Protein AF-A0A968YTM7-F1 (afdb_monomer)

Nearest PDB structures (foldseek):
  2gop-assembly1_B  TM=7.273E-01  e=3.146E+00  Pyrococcus furiosus
  2gop-assembly1_A  TM=6.644E-01  e=3.338E+00  Pyrococcus furiosus
  3djw-assembly1_B  TM=3.243E-01  e=7.578E-01  Captovirus AFV1

Structure (mmCIF, N/CA/C/O backbone):
data_AF-A0A968YTM7-F1
#
_entry.id   AF-A0A968YTM7-F1
#
loop_
_atom_site.group_PDB
_atom_site.id
_atom_site.type_symbol
_atom_site.label_atom_id
_atom_site.label_alt_id
_atom_site.label_comp_id
_atom_site.label_asym_id
_atom_site.label_entity_id
_atom_site.label_seq_id
_atom_site.pdbx_PDB_ins_code
_atom_site.Cartn_x
_atom_site.Cartn_y
_atom_site.Cartn_z
_atom_site.occupancy
_atom_site.B_iso_or_equiv
_atom_site.auth_seq_id
_atom_site.auth_comp_id
_atom_site.auth_asym_id
_atom_site.auth_atom_id
_atom_site.pdbx_PDB_model_num
ATOM 1 N N . MET A 1 1 ? -36.759 30.453 60.964 1.00 38.28 1 MET A N 1
ATOM 2 C CA . MET A 1 1 ? -36.733 29.987 59.558 1.00 38.28 1 MET A CA 1
ATOM 3 C C . MET A 1 1 ? -35.296 30.021 59.064 1.00 38.28 1 MET A C 1
ATOM 5 O O . MET A 1 1 ? -34.708 31.091 59.060 1.00 38.28 1 MET A O 1
ATOM 9 N N . LYS A 1 2 ? -34.711 28.865 58.732 1.00 32.38 2 LYS A N 1
ATOM 10 C CA . LYS A 1 2 ? -33.388 28.749 58.095 1.00 32.38 2 LYS A CA 1
ATOM 11 C C . LYS A 1 2 ? -33.619 28.266 56.665 1.00 32.38 2 LYS A C 1
ATOM 13 O O . LYS A 1 2 ? -34.273 27.244 56.482 1.00 32.38 2 LYS A O 1
ATOM 18 N N . ILE A 1 3 ? -33.141 29.022 55.682 1.00 35.91 3 ILE A N 1
ATOM 19 C CA . ILE A 1 3 ? -33.224 28.667 54.262 1.00 35.91 3 ILE A CA 1
ATOM 20 C C . ILE A 1 3 ? -31.933 27.919 53.924 1.00 35.91 3 ILE A C 1
ATOM 22 O O . ILE A 1 3 ? -30.856 28.507 53.952 1.00 35.91 3 ILE A O 1
ATOM 26 N N . ASN A 1 4 ? -32.047 26.619 53.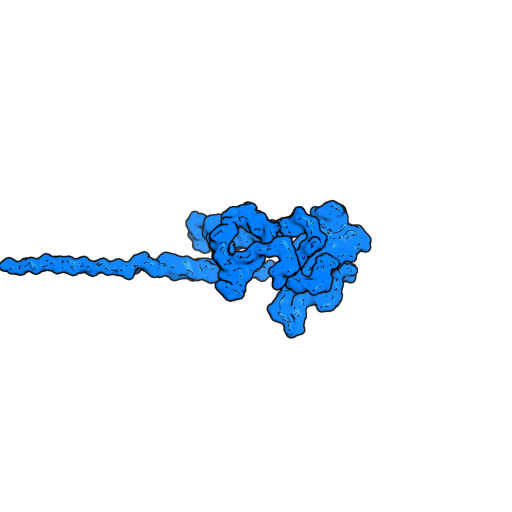656 1.00 31.28 4 ASN A N 1
ATOM 27 C CA . ASN A 1 4 ? -30.959 25.802 53.128 1.00 31.28 4 ASN A CA 1
ATOM 28 C C . ASN A 1 4 ? -31.009 25.858 51.597 1.00 31.28 4 ASN A C 1
ATOM 30 O O . ASN A 1 4 ? -31.987 25.409 51.004 1.00 31.28 4 ASN A O 1
ATOM 34 N N . TYR A 1 5 ? -29.951 26.360 50.963 1.00 34.09 5 TYR A N 1
ATOM 35 C CA . TYR A 1 5 ? -29.704 26.128 49.541 1.00 34.09 5 TYR A CA 1
ATOM 36 C C . TYR A 1 5 ? -28.868 24.851 49.397 1.00 34.09 5 TYR A C 1
ATOM 38 O O . TYR A 1 5 ? -27.805 24.768 50.018 1.00 34.09 5 TYR A O 1
ATOM 46 N N . PRO A 1 6 ? -29.283 23.855 48.598 1.00 37.66 6 PRO A N 1
ATOM 47 C CA . PRO A 1 6 ? -28.378 22.787 48.220 1.00 37.66 6 PRO A CA 1
ATOM 48 C C . PRO A 1 6 ? -27.362 23.337 47.214 1.00 37.66 6 PRO A C 1
ATOM 50 O O . PRO A 1 6 ? -27.713 23.783 46.122 1.00 37.66 6 PRO A O 1
ATOM 53 N N . ILE A 1 7 ? -26.086 23.293 47.593 1.00 40.34 7 ILE A N 1
ATOM 54 C CA . ILE A 1 7 ? -24.971 23.408 46.657 1.00 40.34 7 ILE A CA 1
ATOM 55 C C . ILE A 1 7 ? -25.041 22.168 45.766 1.00 40.34 7 ILE A C 1
ATOM 57 O O . ILE A 1 7 ? -24.749 21.055 46.205 1.00 40.34 7 ILE A O 1
ATOM 61 N N . ALA A 1 8 ? -25.466 22.352 44.518 1.00 36.62 8 ALA A N 1
ATOM 62 C CA . ALA A 1 8 ? -25.315 21.344 43.486 1.00 36.62 8 ALA A CA 1
ATOM 63 C C . ALA A 1 8 ? -23.818 21.202 43.186 1.00 36.62 8 ALA A C 1
ATOM 65 O O . ALA A 1 8 ? -23.232 21.996 42.451 1.00 36.62 8 ALA A O 1
ATOM 66 N N . ILE A 1 9 ? -23.184 20.198 43.789 1.00 39.22 9 ILE A N 1
ATOM 67 C CA . ILE A 1 9 ? -21.871 19.724 43.358 1.00 39.22 9 ILE A CA 1
ATOM 68 C C . ILE A 1 9 ? -22.104 19.036 42.012 1.00 39.22 9 ILE A C 1
ATOM 70 O O . ILE A 1 9 ? -22.501 17.875 41.950 1.00 39.22 9 ILE A O 1
ATOM 74 N N . VAL A 1 10 ? -21.908 19.781 40.925 1.00 35.12 10 VAL A N 1
ATOM 75 C CA . VAL A 1 10 ? -21.788 19.213 39.581 1.00 35.12 10 VAL A CA 1
ATOM 76 C C . VAL A 1 10 ? -20.491 18.409 39.574 1.00 35.12 10 VAL A C 1
ATOM 78 O O . VAL A 1 10 ? -19.397 18.958 39.453 1.00 35.12 10 VAL A O 1
ATOM 81 N N . THR A 1 11 ? -20.603 17.099 39.778 1.00 39.47 11 THR A N 1
ATOM 82 C CA . THR A 1 11 ? -19.498 16.153 39.641 1.00 39.47 11 THR A CA 1
ATOM 83 C C . THR A 1 11 ? -19.054 16.118 38.182 1.00 39.47 11 THR A C 1
ATOM 85 O O . THR A 1 11 ? -19.613 15.435 37.328 1.00 39.47 11 THR A O 1
ATOM 88 N N . LEU A 1 12 ? -18.008 16.891 37.903 1.00 36.44 12 LEU A N 1
ATOM 89 C CA . LEU A 1 12 ? -17.265 16.986 36.646 1.00 36.44 12 LEU A CA 1
ATOM 90 C C . LEU A 1 12 ? -16.399 15.727 36.419 1.00 36.44 12 LEU A C 1
ATOM 92 O O . LEU A 1 12 ? -15.200 15.807 36.174 1.00 36.44 12 LEU A O 1
ATOM 96 N N . SER A 1 13 ? -16.986 14.537 36.559 1.00 34.22 13 SER A N 1
ATOM 97 C CA . SER A 1 13 ? -16.244 13.265 36.601 1.00 34.22 13 SER A CA 1
ATOM 98 C C . SER A 1 13 ? -16.455 12.371 35.374 1.00 34.22 13 SER A C 1
ATOM 100 O O . SER A 1 13 ? -15.898 11.281 35.316 1.00 34.22 13 SER A O 1
ATOM 102 N N . SER A 1 14 ? -17.227 12.799 34.374 1.00 36.88 14 SER A N 1
ATOM 103 C CA . SER A 1 14 ? -17.641 11.938 33.252 1.00 36.88 14 SER A CA 1
ATOM 104 C C . SER A 1 14 ? -16.924 12.184 31.917 1.00 36.88 14 SER A C 1
ATOM 106 O O . SER A 1 14 ? -17.237 11.507 30.943 1.00 36.88 14 SER A O 1
ATOM 108 N N . ILE A 1 15 ? -15.930 13.079 31.837 1.00 39.06 15 ILE A N 1
ATOM 109 C CA . ILE A 1 15 ? -15.284 13.414 30.545 1.00 39.06 15 ILE A CA 1
ATOM 110 C C . ILE A 1 15 ? -13.996 12.604 30.272 1.00 39.06 15 ILE A C 1
ATOM 112 O O . ILE A 1 15 ? -13.600 12.456 29.120 1.00 39.06 15 ILE A O 1
ATOM 116 N N . PHE A 1 16 ? -13.371 11.978 31.276 1.00 38.56 16 PHE A N 1
ATOM 117 C CA . PHE A 1 16 ? -12.057 11.329 31.091 1.00 38.56 16 PHE A CA 1
ATOM 118 C C . PHE A 1 16 ? -12.066 9.799 30.928 1.00 38.56 16 PHE A C 1
ATOM 120 O O . PHE A 1 16 ? -11.034 9.223 30.584 1.00 38.56 16 PHE A O 1
ATOM 127 N N . ALA A 1 17 ? -13.204 9.120 31.100 1.00 35.31 17 ALA A N 1
ATOM 128 C CA . ALA A 1 17 ? -13.253 7.657 30.984 1.00 35.31 17 ALA A CA 1
ATOM 129 C C . ALA A 1 17 ? -13.157 7.153 29.527 1.00 35.31 17 ALA A C 1
ATOM 131 O O . ALA A 1 17 ? -12.573 6.102 29.271 1.00 35.31 17 ALA A O 1
ATOM 132 N N . SER A 1 18 ? -13.658 7.917 28.552 1.00 37.22 18 SER A N 1
ATOM 133 C CA . SER A 1 18 ? -13.691 7.498 27.140 1.00 37.22 18 SER A CA 1
ATOM 134 C C . SER A 1 18 ? -12.331 7.602 26.437 1.00 37.22 18 SER A C 1
ATOM 136 O O . SER A 1 18 ? -12.065 6.863 25.492 1.00 37.22 18 SER A O 1
ATOM 138 N N . GLY A 1 19 ? -11.452 8.501 26.898 1.00 34.47 19 GLY A N 1
ATOM 139 C CA . GLY A 1 19 ? -10.131 8.714 26.297 1.00 34.47 19 GLY A CA 1
ATOM 140 C C . GLY A 1 19 ? -9.127 7.618 26.655 1.00 34.47 19 GLY A C 1
ATOM 141 O O . GLY A 1 19 ? -8.421 7.112 25.787 1.00 34.47 19 GLY A O 1
ATOM 142 N N . ILE A 1 20 ? -9.095 7.196 27.921 1.00 42.16 20 ILE A N 1
ATOM 143 C CA . ILE A 1 20 ? -8.098 6.236 28.422 1.00 42.16 20 ILE A CA 1
ATOM 144 C C . ILE A 1 20 ? -8.392 4.814 27.911 1.00 42.16 20 ILE A C 1
ATOM 146 O O . ILE A 1 20 ? -7.478 4.109 27.484 1.00 42.16 20 ILE A O 1
ATOM 150 N N . LEU A 1 21 ? -9.673 4.421 27.866 1.00 40.50 21 LEU A N 1
ATOM 151 C CA . LEU A 1 21 ? -10.118 3.148 27.279 1.00 40.50 21 LEU A CA 1
ATOM 152 C C . LEU A 1 21 ? -9.846 3.074 25.772 1.00 40.50 21 LEU A C 1
ATOM 154 O O . LEU A 1 21 ? -9.434 2.026 25.276 1.00 40.50 21 LEU A O 1
ATOM 158 N N . GLY A 1 22 ? -9.999 4.199 25.065 1.00 43.94 22 GLY A N 1
ATOM 159 C CA . GLY A 1 22 ? -9.552 4.331 23.687 1.00 43.94 22 GLY A CA 1
ATOM 160 C C . GLY A 1 22 ? -8.065 4.009 23.586 1.00 43.94 22 GLY A C 1
ATOM 161 O O . GLY A 1 22 ? -7.702 3.008 22.974 1.00 43.94 22 GLY A O 1
ATOM 162 N N . TYR A 1 23 ? -7.190 4.825 24.186 1.00 49.38 23 TYR A N 1
ATOM 163 C CA . TYR A 1 23 ? -5.728 4.725 24.012 1.00 49.38 23 TYR A CA 1
ATOM 164 C C . TYR A 1 23 ? -5.140 3.346 24.354 1.00 49.38 23 TYR A C 1
ATOM 166 O O . TYR A 1 23 ? -4.245 2.885 23.647 1.00 49.38 23 TYR A O 1
ATOM 174 N N . ALA A 1 24 ? -5.659 2.662 25.378 1.00 51.06 24 ALA A N 1
ATOM 175 C CA . ALA A 1 24 ? -5.220 1.308 25.722 1.00 51.06 24 ALA A CA 1
ATOM 176 C C . ALA A 1 24 ? -5.626 0.264 24.662 1.00 51.06 24 ALA A C 1
ATOM 178 O O . ALA A 1 24 ? -4.843 -0.625 24.335 1.00 51.06 24 ALA A O 1
ATOM 179 N N . SER A 1 25 ? -6.822 0.388 24.073 1.00 54.78 25 SER A N 1
ATOM 180 C CA . SER A 1 25 ? -7.236 -0.470 22.951 1.00 54.78 25 SER A CA 1
ATOM 181 C C . SER A 1 25 ? -6.423 -0.199 21.675 1.00 54.78 25 SER A C 1
ATOM 183 O O . SER A 1 25 ? -6.127 -1.125 20.921 1.00 54.78 25 SER A O 1
ATOM 185 N N . TRP A 1 26 ? -5.981 1.049 21.477 1.00 57.09 26 TRP A N 1
ATOM 186 C CA . TRP A 1 26 ? -5.168 1.491 20.339 1.00 57.09 26 TRP A CA 1
ATOM 187 C C . TRP A 1 26 ? -3.744 0.928 20.351 1.00 57.09 26 TRP A C 1
ATOM 189 O O . TRP A 1 26 ? -3.242 0.478 19.317 1.00 57.09 26 TRP A O 1
ATOM 199 N N . SER A 1 27 ? -3.083 0.948 21.511 1.00 57.94 27 SER A N 1
ATOM 200 C CA . SER A 1 27 ? -1.733 0.399 21.664 1.00 57.94 27 SER A CA 1
ATOM 201 C C . SER A 1 27 ? -1.714 -1.124 21.512 1.00 57.94 27 SER A C 1
ATOM 203 O O . SER A 1 27 ? -0.817 -1.648 20.852 1.00 57.94 27 SER A O 1
ATOM 205 N N . LEU A 1 28 ? -2.737 -1.815 22.028 1.00 55.56 28 LEU A N 1
ATOM 206 C CA . LEU A 1 28 ? -2.919 -3.261 21.861 1.00 55.56 28 LEU A CA 1
ATOM 207 C C . LEU A 1 28 ? -3.138 -3.655 20.394 1.00 55.56 28 LEU A C 1
ATOM 209 O O . LEU A 1 28 ? -2.499 -4.586 19.907 1.00 55.56 28 LEU A O 1
ATOM 213 N N . LEU A 1 29 ? -3.979 -2.916 19.658 1.00 57.34 29 LEU A N 1
ATOM 214 C CA . LEU A 1 29 ? -4.204 -3.174 18.231 1.00 57.34 29 LEU A CA 1
ATOM 215 C C . LEU A 1 29 ? -2.891 -3.050 17.436 1.00 57.34 29 LEU A C 1
ATOM 217 O O . LEU A 1 29 ? -2.577 -3.893 16.597 1.00 57.34 29 LEU A O 1
ATOM 221 N N . ARG A 1 30 ? -2.084 -2.021 17.735 1.00 58.03 30 ARG A N 1
ATOM 222 C CA . ARG A 1 30 ? -0.782 -1.791 17.089 1.00 58.03 30 ARG A CA 1
ATOM 223 C C . ARG A 1 30 ? 0.203 -2.939 17.321 1.00 58.03 30 ARG A C 1
ATOM 225 O O . ARG A 1 30 ? 1.000 -3.240 16.435 1.00 58.03 30 ARG A O 1
ATOM 232 N N . GLU A 1 31 ? 0.177 -3.551 18.499 1.00 58.59 31 GLU A N 1
ATOM 233 C CA . GLU A 1 31 ? 1.062 -4.663 18.841 1.00 58.59 31 GLU A CA 1
ATOM 234 C C . GLU A 1 31 ? 0.682 -5.961 18.112 1.00 58.59 31 GLU A C 1
ATOM 236 O O . GLU A 1 31 ? 1.564 -6.624 17.568 1.00 58.59 31 GLU A O 1
ATOM 241 N N . GLU A 1 32 ? -0.614 -6.260 17.994 1.00 53.69 32 GLU A N 1
ATOM 242 C CA . GLU A 1 32 ? -1.134 -7.415 17.240 1.00 53.69 32 GLU A CA 1
ATOM 243 C C . GLU A 1 32 ? -0.936 -7.287 15.719 1.00 53.69 32 GLU A C 1
ATOM 245 O O . GLU A 1 32 ? -0.846 -8.288 15.010 1.00 53.69 32 GLU A O 1
ATOM 250 N N . MET A 1 33 ? -0.832 -6.060 15.200 1.00 50.31 33 MET A N 1
ATOM 251 C CA . MET A 1 33 ? -0.569 -5.799 13.779 1.00 50.31 33 MET A CA 1
ATOM 252 C C . MET A 1 33 ? 0.911 -5.859 13.400 1.00 50.31 33 MET A C 1
ATOM 254 O O . MET A 1 33 ? 1.247 -5.605 12.237 1.00 50.31 33 MET A O 1
ATOM 258 N N . LYS A 1 34 ? 1.810 -6.187 14.344 1.00 47.62 34 LYS A N 1
ATOM 259 C CA . LYS A 1 34 ? 3.237 -6.300 14.042 1.00 47.62 34 LYS A CA 1
ATOM 260 C C . LYS A 1 34 ? 3.434 -7.300 12.897 1.00 47.62 34 LYS A C 1
ATOM 262 O O . LYS A 1 34 ? 3.025 -8.458 12.994 1.00 47.62 34 LYS A O 1
ATOM 267 N N . PRO A 1 35 ? 4.059 -6.865 11.799 1.00 42.25 35 PRO A N 1
ATOM 268 C CA . PRO A 1 35 ? 4.237 -7.723 10.653 1.00 42.25 35 PRO A CA 1
ATOM 269 C C . PRO A 1 35 ? 5.085 -8.957 10.977 1.00 42.25 35 PRO A C 1
ATOM 271 O O . PRO A 1 35 ? 6.224 -8.834 11.423 1.00 42.25 35 PRO A O 1
ATOM 274 N N . THR A 1 36 ? 4.550 -10.146 10.708 1.00 36.38 36 THR A N 1
ATOM 275 C CA . THR A 1 36 ? 5.303 -11.404 10.691 1.00 36.38 36 THR A CA 1
ATOM 276 C C . THR A 1 36 ? 5.483 -11.811 9.239 1.00 36.38 36 THR A C 1
ATOM 278 O O . THR A 1 36 ? 4.557 -12.300 8.600 1.00 36.38 36 THR A O 1
ATOM 281 N N . TYR A 1 37 ? 6.672 -11.565 8.694 1.00 42.41 37 TYR A N 1
ATOM 282 C CA . TYR A 1 37 ? 6.981 -11.898 7.308 1.00 42.41 37 TYR A CA 1
ATOM 283 C C . TYR A 1 37 ? 8.104 -12.927 7.267 1.00 42.41 37 TYR A C 1
ATOM 285 O O . TYR A 1 37 ? 9.233 -12.668 7.687 1.00 42.41 37 TYR A O 1
ATOM 293 N N . ALA A 1 38 ? 7.772 -14.113 6.770 1.00 37.94 38 ALA A N 1
ATOM 294 C CA . ALA A 1 38 ? 8.730 -15.134 6.389 1.00 37.94 38 ALA A CA 1
ATOM 295 C C . ALA A 1 38 ? 8.516 -15.424 4.904 1.00 37.94 38 ALA A C 1
ATOM 297 O O . ALA A 1 38 ? 7.421 -15.803 4.497 1.00 37.94 38 ALA A O 1
ATOM 298 N N . VAL A 1 39 ? 9.558 -15.237 4.098 1.00 46.56 39 VAL A N 1
ATOM 299 C CA . VAL A 1 39 ? 9.510 -15.509 2.661 1.00 46.56 39 VAL A CA 1
ATOM 300 C C . VAL A 1 39 ? 10.157 -16.866 2.395 1.00 46.56 39 VAL A C 1
ATOM 302 O O . VAL A 1 39 ? 11.368 -17.029 2.537 1.00 46.56 39 VAL A O 1
ATOM 305 N N . GLN A 1 40 ? 9.350 -17.838 1.973 1.00 46.22 40 GLN A N 1
ATOM 306 C CA . GLN A 1 40 ? 9.795 -18.884 1.053 1.00 46.22 40 GLN A CA 1
ATOM 307 C C . GLN A 1 40 ? 9.213 -18.514 -0.313 1.00 46.22 40 GLN A C 1
ATOM 309 O O . GLN A 1 40 ? 7.997 -18.563 -0.464 1.00 46.22 40 GLN A O 1
ATOM 314 N N . SER A 1 41 ? 10.033 -18.085 -1.282 1.00 50.88 41 SER A N 1
ATOM 315 C CA . SER A 1 41 ? 9.494 -17.582 -2.554 1.00 50.88 41 SER A CA 1
ATOM 316 C C . SER A 1 41 ? 10.272 -17.959 -3.829 1.00 50.88 41 SER A C 1
ATOM 318 O O . SER A 1 41 ? 11.509 -18.012 -3.807 1.00 50.88 41 SER A O 1
ATOM 320 N N . PRO A 1 42 ? 9.555 -18.137 -4.969 1.00 53.16 42 PRO A N 1
ATOM 321 C CA . PRO A 1 42 ? 10.088 -18.165 -6.341 1.00 53.16 42 PRO A CA 1
ATOM 322 C C . PRO A 1 42 ? 10.919 -16.939 -6.779 1.00 53.16 42 PRO A C 1
ATOM 324 O O . PRO A 1 42 ? 11.570 -17.008 -7.827 1.00 53.16 42 PRO A O 1
ATOM 327 N N . LEU A 1 43 ? 10.977 -15.859 -5.993 1.00 53.44 43 LEU A N 1
ATOM 328 C CA . LEU A 1 43 ? 11.788 -14.668 -6.262 1.00 53.44 43 LEU A CA 1
ATOM 329 C C . LEU A 1 43 ? 13.275 -14.982 -6.403 1.00 53.44 43 LEU A C 1
ATOM 331 O O . LEU A 1 43 ? 13.949 -14.270 -7.126 1.00 53.44 43 LEU A O 1
ATOM 335 N N . ARG A 1 44 ? 13.813 -16.055 -5.808 1.00 56.12 44 ARG A N 1
ATOM 336 C CA . ARG A 1 44 ? 15.260 -16.347 -5.876 1.00 56.12 44 ARG A CA 1
ATOM 337 C C . ARG A 1 44 ? 15.809 -16.370 -7.313 1.00 56.12 44 ARG A C 1
ATOM 339 O O . ARG A 1 44 ? 16.881 -15.834 -7.560 1.00 56.12 44 ARG A O 1
ATOM 346 N N . LYS A 1 45 ? 15.033 -16.878 -8.282 1.00 57.59 45 LYS A N 1
ATOM 347 C CA . LYS A 1 45 ? 15.428 -16.894 -9.706 1.00 57.59 45 LYS A CA 1
ATOM 348 C C . LYS A 1 45 ? 15.395 -15.511 -10.376 1.00 57.59 45 LYS A C 1
ATOM 350 O O . LYS A 1 45 ? 16.214 -15.255 -11.255 1.00 57.59 45 LYS A O 1
ATOM 355 N N . ALA A 1 46 ? 14.459 -14.639 -9.996 1.00 56.62 46 ALA A N 1
ATOM 356 C CA . ALA A 1 46 ? 14.378 -13.262 -10.497 1.00 56.62 46 ALA A CA 1
ATOM 357 C C . ALA A 1 46 ? 15.386 -12.349 -9.777 1.00 56.62 46 ALA A C 1
ATOM 359 O O . ALA A 1 46 ? 16.084 -11.561 -10.403 1.00 56.62 46 ALA A O 1
ATOM 360 N N . TYR A 1 47 ? 15.518 -12.529 -8.467 1.00 58.91 47 TYR A N 1
ATOM 361 C CA . TYR A 1 47 ? 16.459 -11.874 -7.575 1.00 58.91 47 TYR A CA 1
ATOM 362 C C . TYR A 1 47 ? 17.897 -12.026 -8.072 1.00 58.91 47 TYR A C 1
ATOM 364 O O . TYR A 1 47 ? 18.545 -11.023 -8.343 1.00 58.91 47 TYR A O 1
ATOM 372 N N . ASP A 1 48 ? 18.367 -13.252 -8.314 1.00 61.00 48 ASP A N 1
ATOM 373 C CA . ASP A 1 48 ? 19.749 -13.489 -8.755 1.00 61.00 48 ASP A CA 1
ATOM 374 C C . ASP A 1 48 ? 20.054 -12.883 -10.145 1.00 61.00 48 ASP A C 1
ATOM 376 O O . ASP A 1 48 ? 21.212 -12.622 -10.466 1.00 61.00 48 ASP A O 1
ATOM 380 N N . ARG A 1 49 ? 19.028 -12.629 -10.972 1.00 63.19 49 ARG A N 1
ATOM 381 C CA . ARG A 1 49 ? 19.174 -12.040 -12.317 1.00 63.19 49 ARG A CA 1
ATOM 382 C C . ARG A 1 49 ? 19.106 -10.509 -12.320 1.00 63.19 49 ARG A C 1
ATOM 384 O O . ARG A 1 49 ? 19.706 -9.870 -13.178 1.00 63.19 49 ARG A O 1
ATOM 391 N N . CYS A 1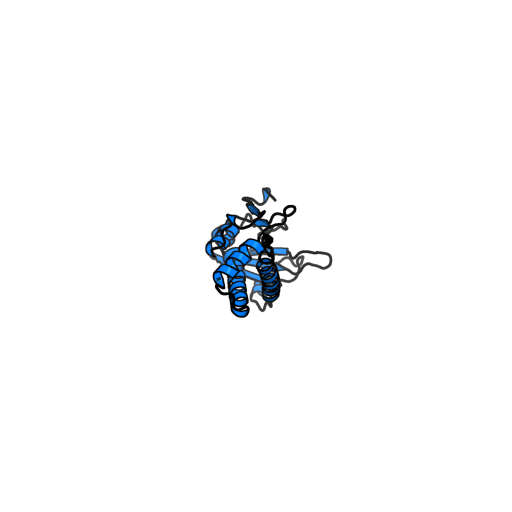 50 ? 18.337 -9.929 -11.405 1.00 63.72 50 CYS A N 1
ATOM 392 C CA . CYS A 1 50 ? 17.846 -8.553 -11.506 1.00 63.72 50 CYS A CA 1
ATOM 393 C C . CYS A 1 50 ? 18.186 -7.668 -10.320 1.00 63.72 50 CYS A C 1
ATOM 395 O O . CYS A 1 50 ? 18.155 -6.441 -10.423 1.00 63.72 50 CYS A O 1
ATOM 397 N N . TYR A 1 51 ? 18.388 -8.291 -9.166 1.00 68.69 51 TYR A N 1
ATOM 398 C CA . TYR A 1 51 ? 18.516 -7.581 -7.921 1.00 68.69 51 TYR A CA 1
ATOM 399 C C . TYR A 1 51 ? 19.979 -7.200 -7.703 1.00 68.69 51 TYR A C 1
ATOM 401 O O . TYR A 1 51 ? 20.850 -8.074 -7.719 1.00 68.69 51 TYR A O 1
ATOM 409 N N . PRO A 1 52 ? 20.287 -5.913 -7.476 1.00 62.25 52 PRO A N 1
ATOM 410 C CA . PRO A 1 52 ? 21.653 -5.507 -7.199 1.00 62.25 52 PRO A CA 1
ATOM 411 C C . PRO A 1 52 ? 22.158 -6.192 -5.924 1.00 62.25 52 PRO A C 1
ATOM 413 O O . PRO A 1 52 ? 21.586 -6.013 -4.848 1.00 62.25 52 PRO A O 1
ATOM 416 N N . SER A 1 53 ? 23.282 -6.908 -6.007 1.00 60.34 53 SER A N 1
ATOM 417 C CA . SER A 1 53 ? 23.955 -7.506 -4.838 1.00 60.34 53 SER A CA 1
ATOM 418 C C . SER A 1 53 ? 24.378 -6.472 -3.781 1.00 60.34 53 SER A C 1
ATOM 420 O O . SER A 1 53 ? 24.740 -6.830 -2.663 1.00 60.34 53 SER A O 1
ATOM 422 N N . THR A 1 54 ? 24.301 -5.182 -4.124 1.00 56.91 54 THR A N 1
ATOM 423 C CA . THR A 1 54 ? 24.585 -4.020 -3.278 1.00 56.91 54 THR A CA 1
ATOM 424 C C . THR A 1 54 ? 23.460 -3.653 -2.303 1.00 56.91 54 THR A C 1
ATOM 426 O O . THR A 1 54 ? 23.643 -2.739 -1.498 1.00 56.91 54 THR A O 1
ATOM 429 N N . ARG A 1 55 ? 22.297 -4.317 -2.343 1.00 64.88 55 ARG A N 1
ATOM 430 C CA . ARG A 1 55 ? 21.174 -4.081 -1.416 1.00 64.88 55 ARG A CA 1
ATOM 431 C C . ARG A 1 55 ? 20.982 -5.264 -0.459 1.00 64.88 55 ARG A C 1
ATOM 433 O O . ARG A 1 55 ? 21.410 -6.384 -0.729 1.00 64.88 55 ARG A O 1
ATOM 440 N N . GLY A 1 56 ? 20.356 -5.006 0.6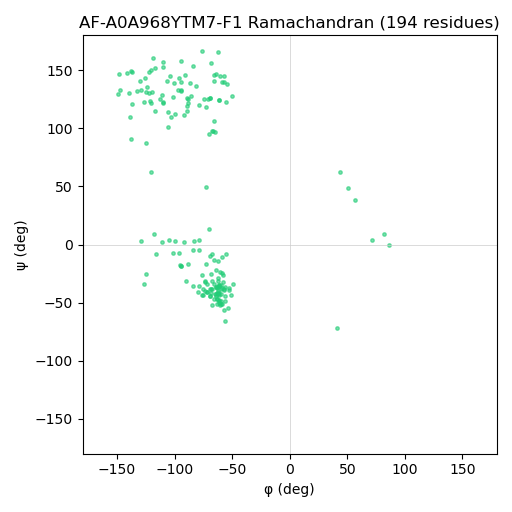93 1.00 65.31 56 GLY A N 1
ATOM 441 C CA . GLY A 1 56 ? 20.101 -6.032 1.713 1.00 65.31 56 GLY A CA 1
ATOM 442 C C . GLY A 1 56 ? 19.196 -7.156 1.201 1.00 65.31 56 GLY A C 1
ATOM 443 O O . GLY A 1 56 ? 18.551 -7.014 0.169 1.00 65.31 56 GLY A O 1
ATOM 444 N N . ARG A 1 57 ? 19.118 -8.285 1.910 1.00 68.56 57 ARG A N 1
ATOM 445 C CA . ARG A 1 57 ? 18.246 -9.394 1.481 1.00 68.56 57 ARG A CA 1
ATOM 446 C C . ARG A 1 57 ? 16.758 -8.985 1.510 1.00 68.56 57 ARG A C 1
ATOM 448 O O . ARG A 1 57 ? 16.384 -8.216 2.408 1.00 68.56 57 ARG A O 1
ATOM 455 N N . PRO A 1 58 ? 15.921 -9.515 0.596 1.00 68.88 58 PRO A N 1
ATOM 456 C CA . PRO A 1 58 ? 14.474 -9.360 0.632 1.00 68.88 58 PRO A CA 1
ATOM 457 C C . PRO A 1 58 ? 13.911 -9.881 1.944 1.00 68.88 58 PRO A C 1
ATOM 459 O O . PRO A 1 58 ? 14.408 -10.859 2.510 1.00 68.88 58 PRO A O 1
ATOM 462 N N . VAL A 1 59 ? 12.870 -9.215 2.416 1.00 68.75 59 VAL A N 1
ATOM 463 C CA . VAL A 1 59 ? 12.134 -9.562 3.636 1.00 68.75 59 VAL A CA 1
ATOM 464 C C . VAL A 1 59 ? 10.652 -9.688 3.337 1.00 68.75 59 VAL A C 1
ATOM 466 O O . VAL A 1 59 ? 9.984 -10.513 3.947 1.00 68.75 59 VAL A O 1
ATOM 469 N N . GLU A 1 60 ? 10.163 -8.879 2.401 1.00 67.50 60 GLU A N 1
ATOM 470 C CA . GLU A 1 60 ? 8.794 -8.888 1.904 1.00 67.50 60 GLU A CA 1
ATOM 471 C C . GLU A 1 60 ? 8.835 -8.712 0.392 1.00 67.50 60 GLU A C 1
ATOM 473 O O . GLU A 1 60 ? 9.734 -8.051 -0.143 1.00 67.50 60 GLU A O 1
ATOM 478 N N . GLU A 1 61 ? 7.858 -9.304 -0.274 1.00 76.12 61 GLU A N 1
ATOM 479 C CA . GLU A 1 61 ? 7.699 -9.234 -1.714 1.00 76.12 61 GLU A CA 1
ATOM 480 C C . GLU A 1 61 ? 6.218 -9.262 -2.075 1.00 76.12 61 GLU A C 1
ATOM 482 O O . GLU A 1 61 ? 5.451 -10.092 -1.587 1.00 76.12 61 GLU A O 1
ATOM 487 N N . GLU A 1 62 ? 5.838 -8.351 -2.954 1.00 78.94 62 GLU A N 1
ATOM 488 C CA . GLU A 1 62 ? 4.539 -8.319 -3.607 1.00 78.94 62 GLU A CA 1
ATOM 489 C C . GLU A 1 62 ? 4.772 -8.403 -5.115 1.00 78.94 62 GLU A C 1
ATOM 491 O O . GLU A 1 62 ? 5.810 -7.955 -5.621 1.00 78.94 62 GLU A O 1
ATOM 496 N N . LYS A 1 63 ? 3.816 -8.985 -5.846 1.00 84.81 63 LYS A N 1
ATOM 497 C CA . LYS A 1 63 ? 3.904 -9.092 -7.303 1.00 84.81 63 LYS A CA 1
ATOM 498 C C . LYS A 1 63 ? 2.588 -8.783 -7.994 1.00 84.81 63 LYS A C 1
ATOM 500 O O . LYS A 1 63 ? 1.513 -9.102 -7.489 1.00 84.81 63 LYS A O 1
ATOM 505 N N . VAL A 1 64 ? 2.706 -8.229 -9.192 1.00 85.06 64 VAL A N 1
ATOM 506 C CA . VAL A 1 64 ? 1.585 -7.900 -10.071 1.00 85.06 64 VAL A CA 1
ATOM 507 C C . VAL A 1 64 ? 1.955 -8.306 -11.490 1.00 85.06 64 VAL A C 1
ATOM 509 O O . VAL A 1 64 ? 2.947 -7.825 -12.035 1.00 85.06 64 VAL A O 1
ATOM 512 N N . ASP A 1 65 ? 1.165 -9.187 -12.093 1.00 86.56 65 ASP A N 1
ATOM 513 C CA . ASP A 1 65 ? 1.310 -9.550 -13.502 1.00 86.56 65 ASP A CA 1
ATOM 514 C C . ASP A 1 65 ? 0.479 -8.578 -14.354 1.00 86.56 65 ASP A C 1
ATOM 516 O O . ASP A 1 65 ? -0.726 -8.432 -14.153 1.00 86.56 65 ASP A O 1
ATOM 520 N N . PHE A 1 66 ? 1.122 -7.879 -15.288 1.00 86.44 66 PHE A N 1
ATOM 521 C CA . PHE A 1 66 ? 0.492 -6.876 -16.145 1.00 86.44 66 PHE A CA 1
ATOM 522 C C . PHE A 1 66 ? 1.184 -6.817 -17.509 1.00 86.44 66 PHE A C 1
ATOM 524 O O . PHE A 1 66 ? 2.406 -6.703 -17.585 1.00 86.44 66 PHE A O 1
ATOM 531 N N . ASP A 1 67 ? 0.390 -6.880 -18.581 1.00 86.81 67 ASP A N 1
ATOM 532 C CA . ASP A 1 67 ? 0.852 -6.747 -19.972 1.00 86.81 67 ASP A CA 1
ATOM 533 C C . ASP A 1 67 ? 2.051 -7.657 -20.320 1.00 86.81 67 ASP A C 1
ATOM 535 O O . ASP A 1 67 ? 3.092 -7.226 -20.813 1.00 86.81 67 ASP A O 1
ATOM 539 N N . GLY A 1 68 ? 1.946 -8.942 -19.961 1.00 84.81 68 GLY A N 1
ATOM 540 C CA . GLY A 1 68 ? 2.986 -9.944 -20.231 1.00 84.81 68 GLY A CA 1
ATOM 541 C C . GLY A 1 68 ? 4.265 -9.810 -19.390 1.00 84.81 68 GLY A C 1
ATOM 542 O O . GLY A 1 68 ? 5.205 -10.581 -19.591 1.00 84.81 68 GLY A O 1
ATOM 543 N N . ALA A 1 69 ? 4.310 -8.875 -18.438 1.00 86.25 69 ALA A N 1
ATOM 544 C CA . ALA A 1 69 ? 5.405 -8.698 -17.492 1.00 86.25 69 ALA A CA 1
ATOM 545 C C . ALA A 1 69 ? 4.945 -8.922 -16.046 1.00 86.25 69 ALA A C 1
ATOM 547 O O . ALA A 1 69 ? 3.802 -8.653 -15.691 1.00 86.25 69 ALA A O 1
ATOM 548 N N . THR A 1 70 ? 5.866 -9.353 -15.189 1.00 85.75 70 THR A N 1
ATOM 549 C CA . THR A 1 70 ? 5.675 -9.376 -13.736 1.00 85.75 70 THR A CA 1
ATOM 550 C C . THR A 1 70 ? 6.405 -8.194 -13.122 1.00 85.75 70 THR A C 1
ATOM 552 O O . THR A 1 70 ? 7.606 -8.005 -13.333 1.00 85.75 70 THR A O 1
ATOM 555 N N . TYR A 1 71 ? 5.684 -7.410 -12.340 1.00 84.44 71 TYR A N 1
ATOM 556 C CA . TYR A 1 71 ? 6.209 -6.323 -11.537 1.00 84.44 71 TYR A CA 1
ATOM 557 C C . TYR A 1 71 ? 6.347 -6.793 -10.099 1.00 84.44 71 TYR A C 1
ATOM 559 O O . TYR A 1 71 ? 5.462 -7.468 -9.583 1.00 84.44 71 TYR A O 1
ATOM 567 N N . TRP A 1 72 ? 7.442 -6.415 -9.456 1.00 81.50 72 TRP A N 1
ATOM 568 C CA . TRP A 1 72 ? 7.749 -6.782 -8.081 1.00 81.50 72 TRP A CA 1
ATOM 569 C C . TRP A 1 72 ? 7.972 -5.530 -7.250 1.00 81.50 72 TRP A C 1
ATOM 571 O O . TRP A 1 72 ? 8.708 -4.642 -7.682 1.00 81.50 72 TRP A O 1
ATOM 581 N N . GLU A 1 73 ? 7.402 -5.498 -6.052 1.00 80.38 73 GLU A N 1
ATOM 582 C CA . GLU A 1 73 ? 7.794 -4.589 -4.981 1.00 80.38 73 GLU A CA 1
ATOM 583 C C . GLU A 1 73 ? 8.476 -5.408 -3.890 1.00 80.38 73 GLU A C 1
ATOM 585 O O . GLU A 1 73 ? 7.906 -6.354 -3.355 1.00 80.38 73 GLU A O 1
ATOM 590 N N . ILE A 1 74 ? 9.722 -5.066 -3.582 1.00 77.25 74 ILE A N 1
ATOM 591 C CA . ILE A 1 74 ? 10.565 -5.820 -2.663 1.00 77.25 74 ILE A CA 1
ATOM 592 C C . ILE A 1 74 ? 10.985 -4.903 -1.530 1.00 77.25 74 ILE A C 1
ATOM 594 O O . ILE A 1 74 ? 11.642 -3.885 -1.753 1.00 77.25 74 ILE A O 1
ATOM 598 N N . ARG A 1 75 ? 10.689 -5.304 -0.296 1.00 76.50 75 ARG A N 1
ATOM 599 C CA . ARG A 1 75 ? 11.224 -4.644 0.892 1.00 76.50 75 ARG A CA 1
ATOM 600 C C . ARG A 1 75 ? 12.477 -5.353 1.363 1.00 76.50 75 ARG A C 1
ATOM 602 O O . ARG A 1 75 ? 12.497 -6.574 1.529 1.00 76.50 75 ARG A O 1
ATOM 609 N N . THR A 1 76 ? 13.518 -4.583 1.645 1.00 73.56 76 THR A N 1
ATOM 610 C CA . THR A 1 76 ? 14.827 -5.121 2.014 1.00 73.56 76 THR A CA 1
ATOM 611 C C . THR A 1 76 ? 15.133 -4.853 3.482 1.00 73.56 76 THR A C 1
ATOM 613 O O . THR A 1 76 ? 14.689 -3.861 4.077 1.00 73.56 76 THR A O 1
ATOM 616 N N . LYS A 1 77 ? 15.954 -5.716 4.088 1.00 69.75 77 LYS A N 1
ATOM 617 C CA . LYS A 1 77 ? 16.573 -5.391 5.379 1.00 69.75 77 LYS A CA 1
ATOM 618 C C . LYS A 1 77 ? 17.541 -4.216 5.182 1.00 69.75 77 LYS A C 1
ATOM 620 O O . LYS A 1 77 ? 18.238 -4.192 4.161 1.00 69.75 77 LYS A O 1
ATOM 625 N N . PRO A 1 78 ? 17.607 -3.259 6.125 1.00 66.44 78 PRO A N 1
ATOM 626 C CA . PRO A 1 78 ? 18.673 -2.269 6.118 1.00 66.44 78 PRO A CA 1
ATOM 627 C C . PRO A 1 78 ? 20.032 -2.975 6.167 1.00 66.44 78 PRO A C 1
ATOM 629 O O . PRO A 1 78 ? 20.205 -3.971 6.874 1.00 66.44 78 PRO A O 1
ATOM 632 N N . LEU A 1 79 ? 20.999 -2.465 5.406 1.00 66.88 79 LEU A N 1
ATOM 633 C CA . LEU A 1 79 ? 22.393 -2.886 5.546 1.00 66.88 79 LEU A CA 1
ATOM 634 C C . LEU A 1 79 ? 22.960 -2.399 6.892 1.00 66.88 79 LEU A C 1
ATOM 636 O O . LEU A 1 79 ? 22.467 -1.399 7.422 1.00 66.88 79 LEU A O 1
ATOM 640 N N . PRO A 1 80 ? 24.007 -3.048 7.438 1.00 65.38 80 PRO A N 1
ATOM 641 C CA . PRO A 1 80 ? 24.707 -2.543 8.618 1.00 65.38 80 PRO A CA 1
ATOM 642 C C . PRO A 1 80 ? 25.099 -1.067 8.438 1.00 65.38 80 PRO A C 1
ATOM 644 O O . PRO A 1 80 ? 25.680 -0.701 7.418 1.00 65.38 80 PRO A O 1
ATOM 647 N N . GLY A 1 81 ? 24.734 -0.212 9.399 1.00 65.88 81 GLY A N 1
ATOM 648 C CA . GLY A 1 81 ? 24.961 1.240 9.331 1.00 65.88 81 GLY A CA 1
ATOM 649 C C . GLY A 1 81 ? 23.872 2.049 8.612 1.00 65.88 81 GLY A C 1
ATOM 650 O O . GLY A 1 81 ? 23.972 3.271 8.552 1.00 65.88 81 GLY A O 1
ATOM 651 N N . LYS A 1 82 ? 22.812 1.412 8.093 1.00 62.28 82 LYS A N 1
ATOM 652 C CA . LYS A 1 82 ? 21.608 2.097 7.594 1.00 62.28 82 LYS A CA 1
ATOM 653 C C . LYS A 1 82 ? 20.442 1.908 8.562 1.00 62.28 82 LYS A C 1
ATOM 655 O O . LYS A 1 82 ? 20.237 0.826 9.098 1.00 62.28 82 LYS A O 1
ATOM 660 N N . HIS A 1 83 ? 19.644 2.958 8.751 1.00 55.94 83 HIS A N 1
ATOM 661 C CA . HIS A 1 83 ? 18.518 2.947 9.696 1.00 55.94 83 HIS A CA 1
ATOM 662 C C . HIS A 1 83 ? 17.158 2.633 9.056 1.00 55.94 83 HIS A C 1
ATOM 664 O O . HIS A 1 83 ? 16.173 2.484 9.774 1.00 55.94 83 HIS A O 1
ATOM 670 N N . LYS A 1 84 ? 17.072 2.549 7.723 1.00 60.97 84 LYS A N 1
ATOM 671 C CA . LYS A 1 84 ? 15.800 2.381 7.005 1.00 60.97 84 LYS A CA 1
ATOM 672 C C . LYS A 1 84 ? 15.882 1.237 5.995 1.00 60.97 84 LYS A C 1
ATOM 674 O O . LYS A 1 84 ? 16.911 1.054 5.347 1.00 60.97 84 LYS A O 1
ATOM 679 N N . SER A 1 85 ? 14.798 0.468 5.897 1.00 60.84 85 SER A N 1
ATOM 680 C CA . SER A 1 85 ? 14.572 -0.472 4.795 1.00 60.84 85 SER A CA 1
ATOM 681 C C . SER A 1 85 ? 14.530 0.273 3.467 1.00 60.84 85 SER A C 1
ATOM 683 O O . SER A 1 85 ? 13.996 1.380 3.405 1.00 60.84 85 SER A O 1
ATOM 685 N N . ASP A 1 86 ? 15.033 -0.363 2.414 1.00 64.69 86 ASP A N 1
ATOM 686 C CA . ASP A 1 86 ? 14.851 0.114 1.050 1.00 64.69 86 ASP A CA 1
ATOM 687 C C . ASP A 1 86 ? 13.663 -0.623 0.416 1.00 64.69 86 ASP A C 1
ATOM 689 O O . ASP A 1 86 ? 13.449 -1.811 0.678 1.00 64.69 86 ASP A O 1
ATOM 693 N N . PHE A 1 87 ? 12.892 0.083 -0.410 1.00 69.12 87 PHE A N 1
ATOM 694 C CA . PHE A 1 87 ? 11.950 -0.532 -1.342 1.00 69.12 87 PHE A CA 1
ATOM 695 C C . PHE A 1 87 ? 12.630 -0.617 -2.703 1.00 69.12 87 PHE A C 1
ATOM 697 O O . PHE A 1 87 ? 13.267 0.340 -3.146 1.00 69.12 87 PHE A O 1
ATOM 704 N N . VAL A 1 88 ? 12.544 -1.770 -3.348 1.00 71.50 88 VAL A N 1
ATOM 705 C CA . VAL A 1 88 ? 13.128 -2.035 -4.661 1.00 71.50 88 VAL A CA 1
ATOM 706 C C . VAL A 1 88 ? 12.024 -2.520 -5.571 1.00 71.50 88 VAL A C 1
ATOM 708 O O . VAL A 1 88 ? 11.306 -3.452 -5.220 1.00 71.50 88 VAL A O 1
ATOM 711 N N . HIS A 1 89 ? 11.931 -1.932 -6.759 1.00 74.38 89 HIS A N 1
ATOM 712 C CA . HIS A 1 89 ? 10.926 -2.335 -7.730 1.00 74.38 89 HIS A CA 1
ATOM 713 C C . HIS A 1 89 ? 11.555 -2.829 -9.017 1.00 74.38 89 HIS A C 1
ATOM 715 O O . HIS A 1 89 ? 12.439 -2.185 -9.595 1.00 74.38 89 HIS A O 1
ATOM 721 N N . LEU A 1 90 ? 11.086 -3.987 -9.464 1.00 76.81 90 LEU A N 1
ATOM 722 C CA . LEU A 1 90 ? 11.613 -4.693 -10.624 1.00 76.81 90 LEU A CA 1
ATOM 723 C C . LEU A 1 90 ? 10.483 -4.992 -11.604 1.00 76.81 90 LEU A C 1
ATOM 725 O O . LEU A 1 90 ? 9.382 -5.342 -11.193 1.00 76.81 90 LEU A O 1
ATOM 729 N N . LYS A 1 91 ? 10.782 -4.918 -12.899 1.00 80.12 91 LYS A N 1
ATOM 730 C CA . LYS A 1 91 ? 9.958 -5.487 -13.970 1.00 80.12 91 LYS A CA 1
ATOM 731 C C . LYS A 1 91 ? 10.707 -6.664 -14.582 1.00 80.12 91 LYS A C 1
ATOM 733 O O . LYS A 1 91 ? 11.860 -6.505 -14.978 1.00 80.12 91 LYS A O 1
ATOM 738 N N . THR A 1 92 ? 10.056 -7.814 -14.697 1.00 74.00 92 THR A N 1
ATOM 739 C CA . THR A 1 92 ? 10.584 -9.010 -15.366 1.00 74.00 92 THR A CA 1
ATOM 740 C C . THR A 1 92 ? 9.652 -9.437 -16.494 1.00 74.00 92 THR A C 1
ATOM 742 O O . THR A 1 92 ? 8.458 -9.591 -16.256 1.00 74.00 92 THR A O 1
ATOM 745 N N . ALA A 1 93 ? 10.176 -9.679 -17.694 1.00 74.69 93 ALA A N 1
ATOM 746 C CA . ALA A 1 93 ? 9.416 -10.219 -18.826 1.00 74.69 93 ALA A CA 1
ATOM 747 C C . ALA A 1 93 ? 10.272 -11.257 -19.560 1.00 74.69 93 ALA A C 1
ATOM 749 O O . ALA A 1 93 ? 11.259 -10.875 -20.168 1.00 74.69 93 ALA A O 1
ATOM 750 N N . GLN A 1 94 ? 9.925 -12.550 -19.472 1.00 63.03 94 GLN A N 1
ATOM 751 C CA . GLN A 1 94 ? 10.626 -13.728 -20.038 1.00 63.03 94 GLN A CA 1
ATOM 752 C C . GLN A 1 94 ? 12.176 -13.728 -19.942 1.00 63.03 94 GLN A C 1
ATOM 754 O O . GLN A 1 94 ? 12.739 -14.482 -19.145 1.00 63.03 94 GLN A O 1
ATOM 759 N N . ASN A 1 95 ? 12.871 -12.892 -20.719 1.00 60.94 95 ASN A N 1
ATOM 760 C CA . ASN A 1 95 ? 14.333 -12.755 -20.756 1.00 60.94 95 ASN A CA 1
ATOM 761 C C . ASN A 1 95 ? 14.864 -11.381 -20.312 1.00 60.94 95 ASN A C 1
ATOM 763 O O . ASN A 1 95 ? 16.067 -11.229 -20.121 1.00 60.94 95 ASN A O 1
ATOM 767 N N . GLU A 1 96 ? 13.994 -10.400 -20.107 1.00 67.75 96 GLU A N 1
ATOM 768 C CA . GLU A 1 96 ? 14.359 -9.040 -19.739 1.00 67.75 96 GLU A CA 1
ATOM 769 C C . GLU A 1 96 ? 14.097 -8.769 -18.268 1.00 67.75 96 GLU A C 1
ATOM 771 O O . GLU A 1 96 ? 13.122 -9.243 -17.671 1.00 67.75 96 GLU A O 1
ATOM 776 N N . CYS A 1 97 ? 14.981 -7.960 -17.695 1.00 74.31 97 CYS A N 1
ATOM 777 C CA . CYS A 1 97 ? 14.793 -7.449 -16.362 1.00 74.31 97 CYS A CA 1
ATOM 778 C C . CYS A 1 97 ? 15.204 -5.994 -16.241 1.00 74.31 97 CYS A C 1
ATOM 780 O O . CYS A 1 97 ? 16.303 -5.603 -16.634 1.00 74.31 97 CYS A O 1
ATOM 782 N N . THR A 1 98 ? 14.321 -5.188 -15.664 1.00 76.31 98 THR A N 1
ATOM 783 C CA . THR A 1 98 ? 14.531 -3.754 -15.515 1.00 76.31 98 THR A CA 1
ATOM 784 C C . THR A 1 98 ? 14.346 -3.343 -14.067 1.00 76.31 98 THR A C 1
ATOM 786 O O . THR A 1 98 ? 13.287 -3.539 -13.473 1.00 76.31 98 THR A O 1
ATOM 789 N N . TRP A 1 99 ? 15.388 -2.731 -13.511 1.00 74.75 99 TRP A N 1
ATOM 790 C CA . TRP A 1 99 ? 15.314 -2.037 -12.234 1.00 74.75 99 TRP A CA 1
ATOM 791 C C . TRP A 1 99 ? 14.676 -0.659 -12.425 1.00 74.75 99 TRP A C 1
ATOM 793 O O . TRP A 1 99 ? 15.198 0.155 -13.194 1.00 74.75 99 TRP A O 1
ATOM 803 N N . LEU A 1 100 ? 13.556 -0.421 -11.739 1.00 73.75 100 LEU A N 1
ATOM 804 C CA . LEU A 1 100 ? 12.682 0.729 -11.974 1.00 73.75 100 LEU A CA 1
ATOM 805 C C . LEU A 1 100 ? 12.969 1.932 -11.057 1.00 73.75 100 LEU A C 1
ATOM 807 O O . LEU A 1 100 ? 12.614 3.051 -11.412 1.00 73.75 100 LEU A O 1
ATOM 811 N N . ASN A 1 101 ? 13.659 1.753 -9.923 1.00 67.81 101 ASN A N 1
ATOM 812 C CA . ASN A 1 101 ? 14.041 2.8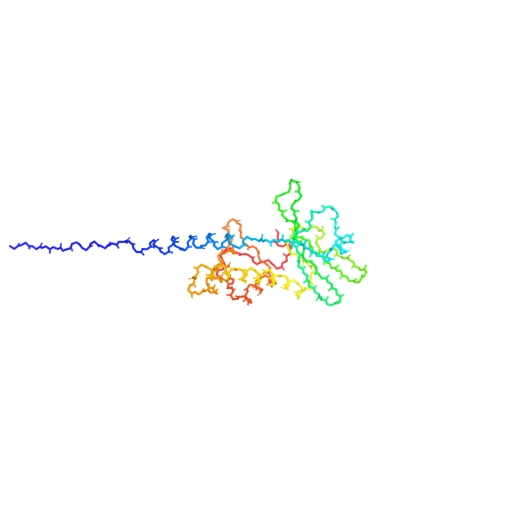44 -9.010 1.00 67.81 101 ASN A CA 1
ATOM 813 C C . ASN A 1 101 ? 15.562 2.971 -8.815 1.00 67.81 101 ASN A C 1
ATOM 815 O O . ASN A 1 101 ? 16.082 2.845 -7.708 1.00 67.81 101 ASN A O 1
ATOM 819 N N . ARG A 1 102 ? 16.286 3.261 -9.906 1.00 52.28 102 ARG A N 1
ATOM 820 C CA . ARG A 1 102 ? 17.763 3.264 -9.942 1.00 52.28 102 ARG A CA 1
ATOM 821 C C . ARG A 1 102 ? 18.450 4.266 -9.001 1.00 52.28 102 ARG A C 1
ATOM 823 O O . ARG A 1 102 ? 19.515 3.964 -8.477 1.00 52.28 102 ARG A O 1
ATOM 830 N N . ASN A 1 103 ? 17.858 5.442 -8.777 1.00 46.75 103 ASN A N 1
ATOM 831 C CA . ASN A 1 103 ? 18.575 6.588 -8.190 1.00 46.75 103 ASN A CA 1
ATOM 832 C C . ASN A 1 103 ? 17.887 7.259 -7.001 1.00 46.75 103 ASN A C 1
ATOM 834 O O . ASN A 1 103 ? 18.381 8.272 -6.511 1.00 46.75 103 ASN A O 1
ATOM 838 N N . ARG A 1 104 ? 16.751 6.745 -6.531 1.00 51.31 104 ARG A N 1
ATOM 839 C CA . ARG A 1 104 ? 16.003 7.409 -5.467 1.00 51.31 104 ARG A CA 1
ATOM 840 C C . ARG A 1 104 ? 15.615 6.411 -4.393 1.00 51.31 104 ARG A C 1
ATOM 842 O O . ARG A 1 104 ? 15.074 5.351 -4.679 1.00 51.31 104 ARG A O 1
ATOM 849 N N . SER A 1 105 ? 15.860 6.788 -3.143 1.00 48.44 105 SER A N 1
ATOM 850 C CA . SER A 1 105 ? 15.247 6.178 -1.959 1.00 48.44 105 SER A CA 1
ATOM 851 C C . SER A 1 105 ? 13.752 6.511 -1.846 1.00 48.44 105 SER A C 1
ATOM 853 O O . SER A 1 105 ? 13.169 6.352 -0.778 1.00 48.44 105 SER A O 1
ATOM 855 N N . THR A 1 106 ? 13.143 7.049 -2.907 1.00 49.72 106 THR A N 1
ATOM 856 C CA . THR A 1 106 ? 11.738 7.428 -2.934 1.00 49.72 106 THR A CA 1
ATOM 857 C C . THR A 1 106 ? 10.887 6.199 -3.207 1.00 49.72 106 THR A C 1
ATOM 859 O O . THR A 1 106 ? 11.184 5.399 -4.091 1.00 49.72 106 THR A O 1
ATOM 862 N N . PHE A 1 107 ? 9.801 6.085 -2.453 1.00 53.06 107 PHE A N 1
ATOM 863 C CA . PHE A 1 107 ? 8.818 5.005 -2.538 1.00 53.06 107 PHE A CA 1
ATOM 864 C C . PHE A 1 107 ? 7.981 5.049 -3.828 1.00 53.06 107 PHE A C 1
ATOM 866 O O . PHE A 1 107 ? 7.265 4.097 -4.117 1.00 53.06 107 PHE A O 1
ATOM 873 N N . ARG A 1 108 ? 8.074 6.137 -4.611 1.00 55.69 108 ARG A N 1
ATOM 874 C CA . ARG A 1 108 ? 7.377 6.284 -5.891 1.00 55.69 108 ARG A CA 1
ATOM 875 C C . ARG A 1 108 ? 8.236 5.866 -7.066 1.00 55.69 108 ARG A C 1
ATOM 877 O O . ARG A 1 108 ? 9.407 6.237 -7.154 1.00 55.69 108 ARG A O 1
ATOM 884 N N . LEU A 1 109 ? 7.597 5.193 -8.009 1.00 59.31 109 LEU A N 1
ATOM 885 C CA . LEU A 1 109 ? 8.167 4.847 -9.297 1.00 59.31 109 LEU A CA 1
ATOM 886 C C . LEU A 1 109 ? 7.549 5.742 -10.349 1.00 59.31 109 LEU A C 1
ATOM 888 O O . LEU A 1 109 ? 6.370 5.602 -10.662 1.00 59.31 109 LEU A O 1
ATOM 892 N N . ASP A 1 110 ? 8.362 6.597 -10.951 1.00 56.34 110 ASP A N 1
ATOM 893 C CA . ASP A 1 110 ? 7.932 7.395 -12.102 1.00 56.34 110 ASP A CA 1
ATOM 894 C C . ASP A 1 110 ? 7.671 6.510 -13.346 1.00 56.34 110 ASP A C 1
ATOM 896 O O . ASP A 1 110 ? 7.148 6.978 -14.351 1.00 56.34 110 ASP A O 1
ATOM 900 N N . TYR A 1 111 ? 8.015 5.215 -13.277 1.00 64.38 111 TYR A N 1
ATOM 901 C CA . TYR A 1 111 ? 8.041 4.281 -14.408 1.00 64.38 111 TYR A CA 1
ATOM 902 C C . TYR A 1 111 ? 7.079 3.086 -14.286 1.00 64.38 111 TYR A C 1
ATOM 904 O O . TYR A 1 111 ? 7.167 2.156 -15.092 1.00 64.38 111 TYR A O 1
ATOM 912 N N . LEU A 1 112 ? 6.179 3.057 -13.293 1.00 75.62 112 LEU A N 1
ATOM 913 C CA . LEU A 1 112 ? 5.131 2.031 -13.252 1.00 75.62 112 LEU A CA 1
ATOM 914 C C . LEU A 1 112 ? 3.902 2.451 -14.064 1.00 75.62 112 LEU A C 1
ATOM 916 O O . LEU A 1 112 ? 3.452 3.589 -13.934 1.00 75.62 112 LEU A O 1
ATOM 920 N N . PRO A 1 113 ? 3.280 1.527 -14.823 1.00 82.62 113 PRO A N 1
ATOM 921 C CA . PRO A 1 113 ? 1.917 1.731 -15.293 1.00 82.62 113 PRO A CA 1
ATOM 922 C C . PRO A 1 113 ? 0.996 2.023 -14.104 1.00 82.62 113 PRO A C 1
ATOM 924 O O . PRO A 1 113 ? 1.085 1.340 -13.082 1.00 82.62 113 PRO A O 1
ATOM 927 N N . LYS A 1 114 ? 0.080 2.990 -14.246 1.00 83.56 114 LYS A N 1
ATOM 928 C CA . LYS A 1 114 ? -0.834 3.396 -13.164 1.00 83.56 114 LYS A CA 1
ATOM 929 C C . LYS A 1 114 ? -1.560 2.199 -12.533 1.00 83.56 114 LYS A C 1
ATOM 931 O O . LYS A 1 114 ? -1.628 2.105 -11.315 1.00 83.56 114 LYS A O 1
ATOM 936 N N . SER A 1 115 ? -2.051 1.263 -13.348 1.00 86.31 115 SER A N 1
ATOM 937 C CA . SER A 1 115 ? -2.737 0.054 -12.868 1.00 86.31 115 SER A CA 1
ATOM 938 C C . SER A 1 115 ? -1.862 -0.800 -11.950 1.00 86.31 115 SER A C 1
ATOM 940 O O . SER A 1 115 ? -2.351 -1.322 -10.958 1.00 86.31 115 SER A O 1
ATOM 942 N N . VAL A 1 116 ? -0.563 -0.898 -12.238 1.00 85.94 116 VAL A N 1
ATOM 943 C CA . VAL A 1 116 ? 0.392 -1.625 -11.393 1.00 85.94 116 VAL A CA 1
ATOM 944 C C . VAL A 1 116 ? 0.715 -0.824 -10.130 1.00 85.94 116 VAL A C 1
ATOM 946 O O . VAL A 1 116 ? 0.739 -1.382 -9.038 1.00 85.94 116 VAL A O 1
ATOM 949 N N . ALA A 1 117 ? 0.930 0.489 -10.267 1.00 83.12 117 ALA A N 1
ATOM 950 C CA . ALA A 1 117 ? 1.205 1.382 -9.141 1.00 83.12 117 ALA A CA 1
ATOM 951 C C . ALA A 1 117 ? 0.048 1.449 -8.129 1.00 83.12 117 ALA A C 1
ATOM 953 O O . ALA A 1 117 ? 0.299 1.674 -6.952 1.00 83.12 117 ALA A O 1
ATOM 954 N N . LEU A 1 118 ? -1.191 1.236 -8.579 1.00 87.38 118 LEU A N 1
ATOM 955 C CA . LEU A 1 118 ? -2.385 1.126 -7.741 1.00 87.38 118 LEU A CA 1
ATOM 956 C C . LEU A 1 118 ? -2.526 -0.243 -7.071 1.00 87.38 118 LEU A C 1
ATOM 958 O O . LEU A 1 118 ? -2.993 -0.335 -5.939 1.00 87.38 118 LEU A O 1
ATOM 962 N N . GLU A 1 119 ? -2.124 -1.310 -7.750 1.00 89.69 119 GLU A N 1
ATOM 963 C CA . GLU A 1 119 ? -2.345 -2.663 -7.249 1.00 89.69 119 GLU A CA 1
ATOM 964 C C . GLU A 1 119 ? -1.490 -2.978 -6.009 1.00 89.69 119 GLU A C 1
ATOM 966 O O . GLU A 1 119 ? -1.989 -3.572 -5.056 1.00 89.69 119 GLU A O 1
ATOM 971 N N . PHE A 1 120 ? -0.241 -2.505 -5.956 1.00 85.44 120 PHE A N 1
ATOM 972 C CA . PHE A 1 120 ? 0.612 -2.653 -4.767 1.00 85.44 120 PHE A CA 1
ATOM 973 C C . PHE A 1 120 ? -0.005 -2.049 -3.487 1.00 85.44 120 PHE A C 1
ATOM 975 O O . PHE A 1 120 ? -0.212 -2.778 -2.514 1.00 85.44 120 PHE A O 1
ATOM 982 N N . PRO A 1 121 ? -0.384 -0.754 -3.434 1.00 85.56 121 PRO A N 1
ATOM 983 C CA . PRO A 1 121 ? -1.023 -0.203 -2.246 1.00 85.56 121 PRO A CA 1
ATOM 984 C C . PRO A 1 121 ? -2.369 -0.872 -1.937 1.00 85.56 121 PRO A C 1
ATOM 986 O O . PRO A 1 121 ? -2.682 -1.036 -0.758 1.00 85.56 121 PRO A O 1
ATOM 989 N N . LYS A 1 122 ? -3.131 -1.343 -2.939 1.00 89.50 122 LYS A N 1
ATOM 990 C CA . LYS A 1 122 ? -4.340 -2.151 -2.693 1.00 89.50 122 LYS A CA 1
ATOM 991 C C . LYS A 1 122 ? -4.026 -3.431 -1.929 1.00 89.50 122 LYS A C 1
ATOM 993 O O . LYS A 1 122 ? -4.652 -3.684 -0.899 1.00 89.50 122 LYS A O 1
ATOM 998 N N . GLN A 1 123 ? -3.048 -4.213 -2.381 1.00 87.38 123 GLN A N 1
ATOM 999 C CA . GLN A 1 123 ? -2.635 -5.445 -1.702 1.00 87.38 123 GLN A CA 1
ATOM 1000 C C . GLN A 1 123 ? -2.153 -5.158 -0.274 1.00 87.38 123 GLN A C 1
ATOM 1002 O O . GLN A 1 123 ? -2.638 -5.769 0.688 1.00 87.38 123 GLN A O 1
ATOM 1007 N N . ARG A 1 124 ? -1.274 -4.162 -0.120 1.00 85.06 124 ARG A N 1
ATOM 1008 C CA . ARG A 1 124 ? -0.704 -3.764 1.170 1.00 85.06 124 ARG A CA 1
ATOM 1009 C C . ARG A 1 124 ? -1.769 -3.310 2.164 1.00 85.06 124 ARG A C 1
ATOM 1011 O O . ARG A 1 124 ? -1.809 -3.794 3.301 1.00 85.06 124 ARG A O 1
ATOM 1018 N N . TYR A 1 125 ? -2.635 -2.379 1.766 1.00 88.44 125 TYR A N 1
ATOM 1019 C CA . TYR A 1 125 ? -3.650 -1.829 2.660 1.00 88.44 125 TYR A CA 1
ATOM 1020 C C . TYR A 1 125 ? -4.779 -2.813 2.925 1.00 88.44 125 TYR A C 1
ATOM 1022 O O . TYR A 1 125 ? -5.277 -2.844 4.049 1.00 88.44 125 TYR A O 1
ATOM 1030 N N . LYS A 1 126 ? -5.130 -3.680 1.968 1.00 89.56 126 LYS A N 1
ATOM 1031 C CA . LYS A 1 126 ? -6.067 -4.774 2.229 1.00 89.56 126 LYS A CA 1
ATOM 1032 C C . LYS A 1 126 ? -5.515 -5.715 3.302 1.00 89.56 126 LYS A C 1
ATOM 1034 O O . LYS A 1 126 ? -6.204 -5.990 4.276 1.00 89.56 126 LYS A O 1
ATOM 1039 N N . SER A 1 127 ? -4.258 -6.146 3.180 1.00 86.44 127 SER A N 1
ATOM 1040 C CA . SER A 1 127 ? -3.599 -6.994 4.187 1.00 86.44 127 SER A CA 1
ATOM 1041 C C . SER A 1 127 ? -3.526 -6.322 5.566 1.00 86.44 127 SER A C 1
ATOM 1043 O O . SER A 1 127 ? -3.699 -6.963 6.607 1.00 86.44 127 SER A O 1
ATOM 1045 N N . LEU A 1 128 ? -3.277 -5.010 5.607 1.00 85.38 128 LEU A N 1
ATOM 1046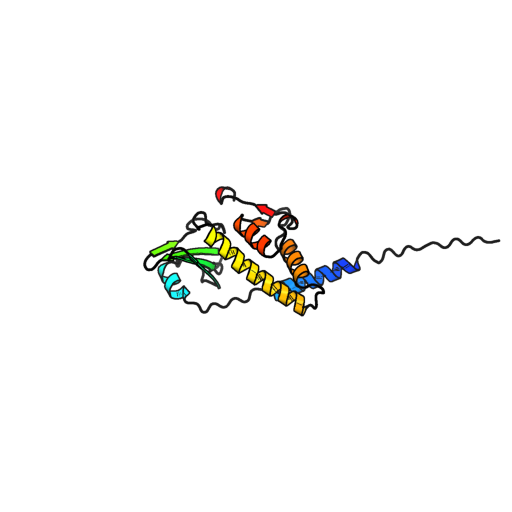 C CA . LEU A 1 128 ? -3.326 -4.233 6.846 1.00 85.38 128 LEU A CA 1
ATOM 1047 C C . LEU A 1 128 ? -4.748 -4.173 7.429 1.00 85.38 128 LEU A C 1
ATOM 1049 O O . LEU A 1 128 ? -4.922 -4.417 8.622 1.00 85.38 128 LEU A O 1
ATOM 1053 N N . SER A 1 129 ? -5.750 -3.891 6.595 1.00 90.94 129 SER A N 1
ATOM 1054 C CA . SER A 1 129 ? -7.161 -3.809 6.979 1.00 90.94 129 SER A CA 1
ATOM 1055 C C . SER A 1 129 ? -7.680 -5.144 7.515 1.00 90.94 129 SER A C 1
ATOM 1057 O O . SER A 1 129 ? -8.223 -5.178 8.615 1.00 90.94 129 SER A O 1
ATOM 1059 N N . ASP A 1 130 ? -7.415 -6.255 6.821 1.00 91.31 130 ASP A N 1
ATOM 1060 C CA . ASP A 1 130 ? -7.814 -7.601 7.247 1.00 91.31 130 ASP A CA 1
ATOM 1061 C C . ASP A 1 130 ? -7.269 -7.912 8.656 1.00 91.31 130 ASP A C 1
ATOM 1063 O O . ASP A 1 130 ? -8.017 -8.305 9.552 1.00 91.31 130 ASP A O 1
ATOM 1067 N N . ARG A 1 131 ? -5.974 -7.656 8.900 1.00 87.31 131 ARG A N 1
ATOM 1068 C CA . ARG A 1 131 ? -5.347 -7.859 10.223 1.00 87.31 131 ARG A CA 1
ATOM 1069 C C . ARG A 1 131 ? -5.952 -6.969 11.303 1.00 87.31 131 ARG A C 1
ATOM 1071 O O . ARG A 1 131 ? -6.162 -7.412 12.428 1.00 87.31 131 ARG A O 1
ATOM 1078 N N . CYS A 1 132 ? -6.216 -5.719 10.960 1.00 90.50 132 CYS A N 1
ATOM 1079 C CA . CYS A 1 132 ? -6.801 -4.726 11.844 1.00 90.50 132 CYS A CA 1
ATOM 1080 C C . CYS A 1 132 ? -8.238 -5.097 12.254 1.00 90.50 132 CYS A C 1
ATOM 1082 O O . CYS A 1 132 ? -8.578 -5.033 13.437 1.00 90.50 132 CYS A O 1
ATOM 1084 N N . ILE A 1 133 ? -9.052 -5.581 11.312 1.00 92.50 133 ILE A N 1
ATOM 1085 C CA . ILE A 1 133 ? -10.399 -6.103 11.572 1.00 92.50 133 ILE A CA 1
ATOM 1086 C C . ILE A 1 133 ? -10.328 -7.336 12.478 1.00 92.50 133 ILE A C 1
ATOM 1088 O O . ILE A 1 133 ? -11.065 -7.416 13.461 1.00 92.50 133 ILE A O 1
ATOM 1092 N N . GLU A 1 134 ? -9.433 -8.284 12.190 1.00 92.38 134 GLU A N 1
ATOM 1093 C CA . GLU A 1 134 ? -9.260 -9.479 13.023 1.00 92.38 134 GLU A CA 1
ATOM 1094 C C . GLU A 1 134 ? -8.794 -9.133 14.443 1.00 92.38 134 GLU A C 1
ATOM 1096 O O . GLU A 1 134 ? -9.332 -9.658 15.420 1.00 92.38 134 GLU A O 1
ATOM 1101 N N . ALA A 1 135 ? -7.863 -8.190 14.594 1.00 88.44 135 ALA A N 1
ATOM 1102 C CA . ALA A 1 135 ? -7.455 -7.687 15.902 1.00 88.44 135 ALA A CA 1
ATOM 1103 C C . ALA A 1 135 ? -8.629 -7.019 16.644 1.00 88.44 135 ALA A C 1
ATOM 1105 O O . ALA A 1 135 ? -8.859 -7.297 17.822 1.00 88.44 135 ALA A O 1
ATOM 1106 N N . ALA A 1 136 ? -9.435 -6.207 15.955 1.00 89.25 136 ALA A N 1
ATOM 1107 C CA . ALA A 1 136 ? -10.608 -5.568 16.547 1.00 89.25 136 ALA A CA 1
ATOM 1108 C C . ALA A 1 136 ? -11.674 -6.595 16.982 1.00 89.25 136 ALA A C 1
ATOM 1110 O O . ALA A 1 136 ? -12.279 -6.441 18.047 1.00 89.25 136 ALA A O 1
ATOM 1111 N N . LYS A 1 137 ? -11.860 -7.683 16.219 1.00 89.88 137 LYS A N 1
ATOM 1112 C CA . LYS A 1 137 ? -12.718 -8.818 16.604 1.00 89.88 137 LYS A CA 1
ATOM 1113 C C . LYS A 1 137 ? -12.200 -9.520 17.859 1.00 89.88 137 LYS A C 1
ATOM 1115 O O . LYS A 1 137 ? -12.982 -9.745 18.782 1.00 89.88 137 LYS A O 1
ATOM 1120 N N . LYS A 1 138 ? -10.896 -9.824 17.934 1.00 90.56 138 LYS A N 1
ATOM 1121 C CA . LYS A 1 138 ? -10.271 -10.431 19.130 1.00 90.56 138 LYS A CA 1
ATOM 1122 C C . LYS A 1 138 ? -10.480 -9.573 20.381 1.00 90.56 138 LYS A C 1
ATOM 1124 O O . LYS A 1 138 ? -10.761 -10.105 21.452 1.00 90.56 138 LYS A O 1
ATOM 1129 N N . LEU A 1 139 ? -10.406 -8.250 20.231 1.00 88.00 139 LEU A N 1
ATOM 1130 C CA . LEU A 1 139 ? -10.654 -7.279 21.302 1.00 88.00 139 LEU A CA 1
ATOM 1131 C C . LEU A 1 139 ? -12.147 -7.037 21.590 1.00 88.00 139 LEU A C 1
ATOM 1133 O O . LEU A 1 139 ? -12.474 -6.210 22.439 1.00 88.00 139 LEU A O 1
ATOM 1137 N N . LYS A 1 140 ? -13.057 -7.758 20.920 1.00 90.38 140 LYS A N 1
ATOM 1138 C CA . LYS A 1 140 ? -14.516 -7.641 21.078 1.00 90.38 140 LYS A CA 1
ATOM 1139 C C . LYS A 1 140 ? -15.033 -6.217 20.836 1.00 90.38 140 LYS A C 1
ATOM 1141 O O . LYS A 1 140 ? -15.945 -5.754 21.523 1.00 90.38 140 LYS A O 1
ATOM 1146 N N . ALA A 1 141 ? -14.460 -5.514 19.857 1.00 87.69 141 ALA A N 1
ATOM 1147 C CA . ALA A 1 141 ? -14.975 -4.220 19.427 1.00 87.69 141 ALA A CA 1
ATOM 1148 C C . ALA A 1 141 ? -16.430 -4.352 18.945 1.00 87.69 141 ALA A C 1
ATOM 1150 O O . ALA A 1 141 ? -16.784 -5.310 18.259 1.00 87.69 141 ALA A O 1
ATOM 1151 N N . LYS A 1 142 ? -17.273 -3.368 19.284 1.00 89.19 142 LYS A N 1
ATOM 1152 C CA . LYS A 1 142 ? -18.701 -3.360 18.917 1.00 89.19 142 LYS A CA 1
ATOM 1153 C C . LYS A 1 142 ? -18.922 -3.344 17.398 1.00 89.19 142 LYS A C 1
ATOM 1155 O O . LYS A 1 142 ? -19.879 -3.940 16.921 1.00 89.19 142 LYS A O 1
ATOM 1160 N N . ASP A 1 143 ? -18.045 -2.662 16.664 1.00 94.06 143 ASP A N 1
ATOM 1161 C CA . ASP A 1 143 ? -18.022 -2.608 15.200 1.00 94.06 143 ASP A CA 1
ATOM 1162 C C . ASP A 1 143 ? -16.561 -2.709 14.727 1.00 94.06 143 ASP A C 1
ATOM 1164 O O . ASP A 1 143 ? -15.867 -1.692 14.640 1.00 94.06 143 ASP A O 1
ATOM 1168 N N . PRO A 1 144 ? -16.056 -3.933 14.479 1.00 92.19 144 PRO A N 1
ATOM 1169 C CA . PRO A 1 144 ? -14.658 -4.149 14.116 1.00 92.19 144 PRO A CA 1
ATOM 1170 C C . PRO A 1 144 ? -14.237 -3.424 12.835 1.00 92.19 144 PRO A C 1
ATOM 1172 O O . PRO A 1 144 ? -13.110 -2.937 12.762 1.00 92.19 144 PRO A O 1
ATOM 1175 N N . GLN A 1 145 ? -15.139 -3.308 11.853 1.00 92.94 145 GLN A N 1
ATOM 1176 C CA . GLN A 1 145 ? -14.860 -2.621 10.592 1.00 92.94 145 GLN A CA 1
ATOM 1177 C C . GLN A 1 145 ? -14.668 -1.126 10.832 1.00 92.94 145 GLN A C 1
ATOM 1179 O O . GLN A 1 145 ? -13.64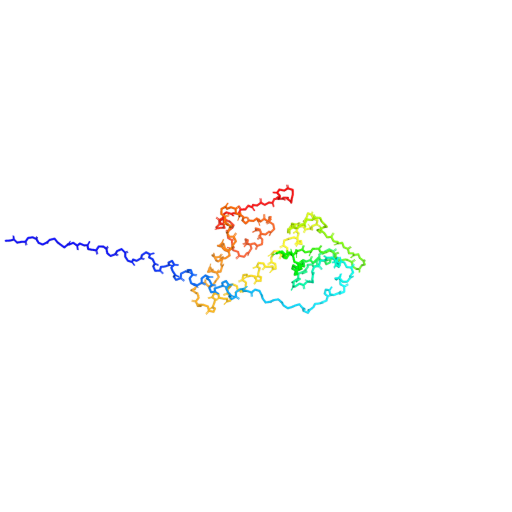6 -0.560 10.448 1.00 92.94 145 GLN A O 1
ATOM 1184 N N . L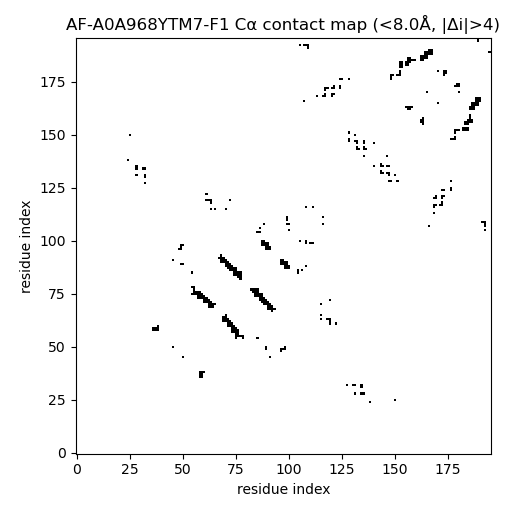YS A 1 146 ? -15.623 -0.484 11.513 1.00 92.88 146 LYS A N 1
ATOM 1185 C CA . LYS A 1 146 ? -15.544 0.949 11.809 1.00 92.88 146 LYS A CA 1
ATOM 1186 C C . LYS A 1 146 ? -14.367 1.275 12.721 1.00 92.88 146 LYS A C 1
ATOM 1188 O O . LYS A 1 146 ? -13.650 2.235 12.457 1.00 92.88 146 LYS A O 1
ATOM 1193 N N . SER A 1 147 ? -14.135 0.468 13.759 1.00 90.75 147 SER A N 1
ATOM 1194 C CA . SER A 1 147 ? -12.955 0.605 14.620 1.00 90.75 147 SER A CA 1
ATOM 1195 C C . SER A 1 147 ? -11.662 0.513 13.817 1.00 90.75 147 SER A C 1
ATOM 1197 O O . SER A 1 147 ? -10.738 1.282 14.075 1.00 90.75 147 SER A O 1
ATOM 1199 N N . CYS A 1 148 ? -11.610 -0.375 12.821 1.00 91.81 148 CYS A N 1
ATOM 1200 C CA . CYS A 1 148 ? -10.454 -0.488 11.953 1.00 91.81 148 CYS A CA 1
ATOM 1201 C C . CYS A 1 148 ? -10.277 0.718 11.018 1.00 91.81 148 CYS A C 1
ATOM 1203 O O . CYS A 1 148 ? -9.173 1.242 10.909 1.00 91.81 148 CYS A O 1
ATOM 1205 N N . ILE A 1 149 ? -11.346 1.211 10.386 1.00 93.81 149 ILE A N 1
ATOM 1206 C CA . ILE A 1 149 ? -11.285 2.405 9.526 1.00 93.81 149 ILE A CA 1
ATOM 1207 C C . ILE A 1 149 ? -10.775 3.608 10.321 1.00 93.81 149 ILE A C 1
ATOM 1209 O O . ILE A 1 149 ? -9.782 4.221 9.933 1.00 93.81 149 ILE A O 1
ATOM 1213 N N . THR A 1 150 ? -11.376 3.880 11.485 1.00 90.38 150 THR A N 1
ATOM 1214 C CA . THR A 1 150 ? -10.899 4.941 12.384 1.00 90.38 150 THR A CA 1
ATOM 1215 C C . THR A 1 150 ? -9.449 4.696 12.794 1.00 90.38 150 THR A C 1
ATOM 1217 O O . THR A 1 150 ? -8.690 5.649 12.989 1.00 90.38 150 THR A O 1
ATOM 1220 N N . TYR A 1 151 ? -9.035 3.426 12.909 1.00 88.31 151 TYR A N 1
ATOM 1221 C CA . TYR A 1 151 ? -7.642 3.110 13.171 1.00 88.31 151 TYR A CA 1
ATOM 1222 C C . TYR A 1 151 ? -6.704 3.545 12.070 1.00 88.31 151 TYR A C 1
ATOM 1224 O O . TYR A 1 151 ? -5.725 4.234 12.349 1.00 88.31 151 TYR A O 1
ATOM 1232 N N . LEU A 1 152 ? -7.012 3.172 10.837 1.00 90.12 152 LEU A N 1
ATOM 1233 C CA . LEU A 1 152 ? -6.198 3.515 9.685 1.00 90.12 152 LEU A CA 1
ATOM 1234 C C . LEU A 1 152 ? -6.121 5.036 9.502 1.00 90.12 152 LEU A C 1
ATOM 1236 O O . LEU A 1 152 ? -5.028 5.557 9.300 1.00 90.12 152 LEU A O 1
ATOM 1240 N N . GLU A 1 153 ? -7.230 5.760 9.683 1.00 91.25 153 GLU A N 1
ATOM 1241 C CA . GLU A 1 153 ? -7.264 7.231 9.617 1.00 91.25 153 GLU A CA 1
ATOM 1242 C C . GLU A 1 153 ? -6.269 7.881 10.599 1.00 91.25 153 GLU A C 1
ATOM 1244 O O . GLU A 1 153 ? -5.499 8.774 10.232 1.00 91.25 153 GLU A O 1
ATOM 1249 N N . ASN A 1 154 ? -6.215 7.381 11.836 1.00 87.94 154 ASN A N 1
ATOM 1250 C CA . ASN A 1 154 ? -5.265 7.853 12.846 1.00 87.94 154 ASN A CA 1
ATOM 1251 C C . ASN A 1 154 ? -3.837 7.345 12.603 1.00 87.94 154 ASN A C 1
ATOM 1253 O O . ASN A 1 154 ? -2.882 8.083 12.821 1.00 87.94 154 ASN A O 1
ATOM 1257 N N . PHE A 1 155 ? -3.673 6.097 12.162 1.00 86.50 155 PHE A N 1
ATOM 1258 C CA . PHE A 1 155 ? -2.371 5.478 11.902 1.00 86.50 155 PHE A CA 1
ATOM 1259 C C . PHE A 1 155 ? -1.602 6.212 10.807 1.00 86.50 155 PHE A C 1
ATOM 1261 O O . PHE A 1 155 ? -0.393 6.401 10.912 1.00 86.50 155 PHE A O 1
ATOM 1268 N N . PHE A 1 156 ? -2.320 6.635 9.770 1.00 88.25 156 PHE A N 1
ATOM 1269 C CA . PHE A 1 156 ? -1.767 7.388 8.658 1.00 88.25 156 PHE A CA 1
ATOM 1270 C C . PHE A 1 156 ? -1.664 8.887 8.924 1.00 88.25 156 PHE A C 1
ATOM 1272 O O . PHE A 1 156 ? -1.123 9.613 8.093 1.00 88.25 156 PHE A O 1
ATOM 1279 N N . SER A 1 157 ? -2.164 9.377 10.057 1.00 87.69 157 SER A N 1
ATOM 1280 C CA . SER A 1 157 ? -2.029 10.787 10.400 1.00 87.69 157 SER A CA 1
ATOM 1281 C C . SER A 1 157 ? -0.570 11.122 10.720 1.00 87.69 157 SER A C 1
ATOM 1283 O O . SER A 1 157 ? 0.055 10.480 11.564 1.00 87.69 157 SER A O 1
ATOM 1285 N N . GLY A 1 158 ? -0.025 12.125 10.033 1.00 80.31 158 GLY A N 1
ATOM 1286 C CA . GLY A 1 158 ? 1.341 12.598 10.248 1.00 80.31 158 GLY A CA 1
ATOM 1287 C C . GLY A 1 158 ? 1.463 13.452 11.509 1.00 80.31 158 GLY A C 1
ATOM 1288 O O . GLY A 1 158 ? 0.471 13.929 12.064 1.00 80.31 158 GLY A O 1
ATOM 1289 N N . SER A 1 159 ? 2.696 13.699 11.947 1.00 82.62 159 SER A N 1
ATOM 1290 C CA . SER A 1 159 ? 2.969 14.734 12.957 1.00 82.62 159 SER A CA 1
ATOM 1291 C C . SER A 1 159 ? 3.091 16.087 12.273 1.00 82.62 159 SER A C 1
ATOM 1293 O O . SER A 1 159 ? 3.503 16.103 11.122 1.00 82.62 159 SER A O 1
ATOM 1295 N N . GLU A 1 160 ? 2.810 17.211 12.941 1.00 75.50 160 GLU A N 1
ATOM 1296 C CA . GLU A 1 160 ? 2.894 18.561 12.335 1.00 75.50 160 GLU A CA 1
ATOM 1297 C C . GLU A 1 160 ? 4.216 18.831 11.589 1.00 75.50 160 GLU A C 1
ATOM 1299 O O . GLU A 1 160 ? 4.220 19.489 10.550 1.00 75.50 160 GLU A O 1
ATOM 1304 N N . ILE A 1 161 ? 5.320 18.273 12.090 1.00 79.69 161 ILE A N 1
ATOM 1305 C CA . ILE A 1 161 ? 6.677 18.449 11.556 1.00 79.69 161 ILE A CA 1
ATOM 1306 C C . ILE A 1 161 ? 6.954 17.483 10.393 1.00 79.69 161 ILE A C 1
ATOM 1308 O O . ILE A 1 161 ? 7.628 17.840 9.429 1.00 79.69 161 ILE A O 1
ATOM 1312 N N . GLU A 1 162 ? 6.409 16.271 10.463 1.00 78.62 162 GLU A N 1
ATOM 1313 C CA . GLU A 1 162 ? 6.590 15.215 9.466 1.00 78.62 162 GLU A CA 1
ATOM 1314 C C . GLU A 1 162 ? 5.216 14.746 8.969 1.00 78.62 162 GLU A C 1
ATOM 1316 O O . GLU A 1 162 ? 4.634 13.814 9.544 1.00 78.62 162 GLU A O 1
ATOM 1321 N N . PRO A 1 163 ? 4.661 15.411 7.936 1.00 81.56 163 PRO A N 1
ATOM 1322 C CA . PRO A 1 163 ? 3.389 15.011 7.364 1.00 81.56 163 PRO A CA 1
ATOM 1323 C C . PRO A 1 163 ? 3.513 13.646 6.694 1.00 81.56 163 PRO A C 1
ATOM 1325 O O . PRO A 1 163 ? 4.529 13.337 6.064 1.00 81.56 163 PRO A O 1
ATOM 1328 N N . THR A 1 164 ? 2.445 12.857 6.753 1.00 83.56 164 THR A N 1
ATOM 1329 C CA . THR A 1 164 ? 2.372 11.621 5.970 1.00 83.56 164 THR A CA 1
ATOM 1330 C C . THR A 1 164 ? 2.246 11.983 4.501 1.00 83.56 164 THR A C 1
ATOM 1332 O O . THR A 1 164 ? 1.377 12.758 4.105 1.00 83.56 164 THR A O 1
ATOM 1335 N N . ILE A 1 165 ? 3.131 11.441 3.680 1.00 83.62 165 ILE A N 1
ATOM 1336 C CA . ILE A 1 165 ? 3.122 11.675 2.242 1.00 83.62 165 ILE A CA 1
ATOM 1337 C C . ILE A 1 165 ? 2.350 10.544 1.579 1.00 83.62 165 ILE A C 1
ATOM 1339 O O . ILE A 1 165 ? 2.628 9.380 1.851 1.00 83.62 165 ILE A O 1
ATOM 1343 N N . PHE A 1 166 ? 1.431 10.907 0.690 1.00 85.06 166 PHE A N 1
ATOM 1344 C CA . PHE A 1 166 ? 0.689 9.974 -0.143 1.00 85.06 166 PHE A CA 1
ATOM 1345 C C . PHE A 1 166 ? 0.861 10.263 -1.627 1.00 85.06 166 PHE A C 1
ATOM 1347 O O . PHE A 1 166 ? 0.954 11.420 -2.052 1.00 85.06 166 PHE A O 1
ATOM 1354 N N . PHE A 1 167 ? 0.805 9.200 -2.419 1.00 85.44 167 PHE A N 1
ATOM 1355 C CA . PHE A 1 167 ? 0.584 9.258 -3.861 1.00 85.44 167 PHE A CA 1
ATOM 1356 C C . PHE A 1 167 ? -0.903 9.081 -4.211 1.00 85.44 167 PHE A C 1
ATOM 1358 O O . PHE A 1 167 ? -1.659 8.538 -3.403 1.00 85.44 167 PHE A O 1
ATOM 1365 N N . PRO A 1 168 ? -1.359 9.532 -5.398 1.00 87.94 168 PRO A N 1
ATOM 1366 C CA . PRO A 1 168 ? -2.757 9.387 -5.812 1.00 87.94 168 PRO A CA 1
ATOM 1367 C C . PRO A 1 168 ? -3.272 7.948 -5.712 1.00 87.94 168 PRO A C 1
ATOM 1369 O O . PRO A 1 168 ? -4.389 7.726 -5.260 1.00 87.94 168 PRO A O 1
ATOM 1372 N N . GLU A 1 169 ? -2.432 6.983 -6.075 1.00 88.12 169 GLU A N 1
ATOM 1373 C CA . GLU A 1 169 ? -2.728 5.554 -6.027 1.00 88.12 169 GLU A CA 1
ATOM 1374 C C . GLU A 1 169 ? -2.924 5.042 -4.592 1.00 88.12 169 GLU A C 1
ATOM 1376 O O . GLU A 1 169 ? -3.761 4.177 -4.347 1.00 88.12 169 GLU A O 1
ATOM 1381 N N . GLU A 1 170 ? -2.195 5.599 -3.623 1.00 87.50 170 GLU A N 1
ATOM 1382 C CA . GLU A 1 170 ? -2.358 5.254 -2.208 1.00 87.50 170 GLU A CA 1
ATOM 1383 C C . GLU A 1 170 ? -3.665 5.815 -1.643 1.00 87.50 170 GLU A C 1
ATOM 1385 O O . GLU A 1 170 ? -4.380 5.120 -0.924 1.00 87.50 170 GLU A O 1
ATOM 1390 N N . VAL A 1 171 ? -4.013 7.052 -2.009 1.00 90.94 171 VAL A N 1
ATOM 1391 C CA . VAL A 1 171 ? -5.295 7.662 -1.626 1.00 90.94 171 VAL A CA 1
ATOM 1392 C C . VAL A 1 171 ? -6.467 6.872 -2.208 1.00 90.94 171 VAL A C 1
ATOM 1394 O O . VAL A 1 171 ? -7.447 6.620 -1.505 1.00 90.94 171 VAL A O 1
ATOM 1397 N N . GLU A 1 172 ? -6.360 6.458 -3.471 1.00 93.06 172 GLU A N 1
ATOM 1398 C CA . GLU A 1 172 ? -7.350 5.615 -4.147 1.00 93.06 172 GLU A CA 1
ATOM 1399 C C . GLU A 1 172 ? -7.492 4.261 -3.431 1.00 93.06 172 GLU A C 1
ATOM 1401 O O . GLU A 1 172 ? -8.592 3.890 -3.026 1.00 93.06 172 GLU A O 1
ATOM 1406 N N . ALA A 1 173 ? -6.379 3.575 -3.154 1.00 92.12 173 ALA A N 1
ATOM 1407 C CA . ALA A 1 173 ? -6.387 2.293 -2.452 1.00 92.12 173 ALA A CA 1
ATOM 1408 C C . ALA A 1 173 ? -6.947 2.372 -1.016 1.00 92.12 173 ALA A C 1
ATOM 1410 O O . ALA A 1 173 ? -7.632 1.451 -0.576 1.00 92.12 173 ALA A O 1
ATOM 1411 N N . LEU A 1 174 ? -6.683 3.454 -0.274 1.00 92.88 174 LEU A N 1
ATOM 1412 C CA . LEU A 1 174 ? -7.274 3.675 1.054 1.00 92.88 174 LEU A CA 1
ATOM 1413 C C . LEU A 1 174 ? -8.781 3.934 0.971 1.00 92.88 174 LEU A C 1
ATOM 1415 O O . LEU A 1 174 ? -9.548 3.396 1.773 1.00 92.88 174 LEU A O 1
ATOM 1419 N N . SER A 1 175 ? -9.205 4.722 -0.016 1.00 94.88 175 SER A N 1
ATOM 1420 C CA . SER A 1 175 ? -10.619 5.042 -0.229 1.00 94.88 175 SER A CA 1
ATOM 1421 C C . SER A 1 175 ? -11.437 3.791 -0.560 1.00 94.88 175 SER A C 1
ATOM 1423 O O . SER A 1 175 ? -12.537 3.633 -0.033 1.00 94.88 175 SER A O 1
ATOM 1425 N N . ASP A 1 176 ? -10.874 2.857 -1.335 1.00 94.50 176 ASP A N 1
ATOM 1426 C CA . ASP A 1 176 ? -11.491 1.556 -1.646 1.00 94.50 176 ASP A CA 1
ATOM 1427 C C . ASP A 1 176 ? -11.758 0.699 -0.391 1.00 94.50 176 ASP A C 1
ATOM 1429 O O . ASP A 1 176 ? -12.643 -0.156 -0.392 1.00 94.50 176 ASP A O 1
ATOM 1433 N N . LEU A 1 177 ? -11.028 0.943 0.703 1.00 91.31 177 LEU A N 1
ATOM 1434 C CA . LEU A 1 177 ? -11.222 0.281 2.000 1.00 91.31 177 LEU A CA 1
ATOM 1435 C C . LEU A 1 177 ? -12.180 1.041 2.931 1.00 91.31 177 LEU A C 1
ATOM 1437 O O . LEU A 1 177 ? -12.399 0.625 4.071 1.00 91.31 177 LEU A O 1
ATOM 1441 N N . GLY A 1 178 ? -12.748 2.156 2.468 1.00 92.81 178 GLY A N 1
ATOM 1442 C CA . GLY A 1 178 ? -13.634 3.018 3.246 1.00 92.81 178 GLY A CA 1
ATOM 1443 C C . GLY A 1 178 ? -12.914 4.000 4.175 1.00 92.81 178 GLY A C 1
ATOM 1444 O O . GLY A 1 178 ? -13.579 4.651 4.978 1.00 92.81 178 GLY A O 1
ATOM 1445 N N . VAL A 1 179 ? -11.584 4.133 4.078 1.00 93.44 179 VAL A N 1
ATOM 1446 C CA . VAL A 1 179 ? -10.822 5.175 4.789 1.00 93.44 179 VAL A CA 1
ATOM 1447 C C . VAL A 1 179 ? -11.067 6.509 4.102 1.00 93.44 179 VAL A C 1
ATOM 1449 O O . VAL A 1 179 ? -10.839 6.633 2.902 1.00 93.44 179 VAL A O 1
ATOM 1452 N N . ASN A 1 180 ? -11.507 7.524 4.848 1.00 92.31 180 ASN A N 1
ATOM 1453 C CA . ASN A 1 180 ? -11.708 8.854 4.286 1.00 92.31 180 ASN A CA 1
ATOM 1454 C C . ASN A 1 180 ? -10.409 9.673 4.396 1.00 92.31 180 ASN A C 1
ATOM 1456 O O . ASN A 1 180 ? -10.019 10.036 5.508 1.00 92.31 180 ASN A O 1
ATOM 1460 N N . PRO A 1 181 ? -9.757 10.056 3.281 1.00 86.31 181 PRO A N 1
ATOM 1461 C CA . PRO A 1 181 ? -8.514 10.830 3.326 1.00 86.31 181 PRO A CA 1
ATOM 1462 C C . PRO A 1 181 ? -8.654 12.180 4.046 1.00 86.31 181 PRO A C 1
ATOM 1464 O O . PRO A 1 181 ? -7.682 12.691 4.591 1.00 86.31 181 PRO A O 1
ATOM 1467 N N . ASN A 1 182 ? -9.863 12.750 4.110 1.00 88.44 182 ASN A N 1
ATOM 1468 C CA . ASN A 1 182 ? -10.119 13.992 4.848 1.00 88.44 182 ASN A CA 1
ATOM 1469 C C . ASN A 1 182 ? -10.103 13.808 6.375 1.00 88.44 182 ASN A C 1
ATOM 1471 O O . ASN A 1 182 ? -10.037 14.796 7.102 1.00 88.44 182 ASN A O 1
ATOM 1475 N N . GLN A 1 183 ? -10.204 12.570 6.868 1.00 90.81 183 GLN A N 1
ATOM 1476 C CA . GLN A 1 183 ? -10.076 12.245 8.292 1.00 90.81 183 GLN A CA 1
ATOM 1477 C C . GLN A 1 183 ? -8.623 11.972 8.695 1.00 90.81 183 GLN A C 1
ATOM 1479 O O . GLN A 1 183 ? -8.292 12.043 9.879 1.00 90.81 183 GLN A O 1
ATOM 1484 N N . ILE A 1 184 ? -7.741 11.714 7.724 1.00 88.88 184 ILE A N 1
ATOM 1485 C CA . ILE A 1 184 ? -6.303 11.622 7.965 1.00 88.88 184 ILE A CA 1
ATOM 1486 C C . ILE A 1 184 ? -5.783 13.033 8.249 1.00 88.88 184 ILE A C 1
ATOM 1488 O O . ILE A 1 184 ? -5.986 13.959 7.464 1.00 88.88 184 ILE A O 1
ATOM 1492 N N . LYS A 1 185 ? -5.109 13.219 9.383 1.00 89.94 185 LYS A N 1
ATOM 1493 C CA . LYS A 1 185 ? -4.558 14.516 9.786 1.00 89.94 185 LYS A CA 1
ATOM 1494 C C . LYS A 1 185 ? -3.129 14.686 9.292 1.00 89.94 185 LYS A C 1
ATOM 1496 O O . LYS A 1 185 ? -2.355 13.737 9.249 1.00 89.94 185 LYS A O 1
ATOM 1501 N N . ASN A 1 186 ? -2.788 15.926 8.958 1.00 87.38 186 ASN A N 1
ATOM 1502 C CA . ASN A 1 186 ? -1.467 16.349 8.501 1.00 87.38 186 ASN A CA 1
ATOM 1503 C C . ASN A 1 186 ? -0.817 15.407 7.474 1.00 87.38 186 ASN A C 1
ATOM 1505 O O . ASN A 1 186 ? 0.234 14.810 7.717 1.00 87.38 186 ASN A O 1
ATOM 1509 N N . TRP A 1 187 ? -1.462 15.276 6.318 1.00 90.69 187 TRP A N 1
ATOM 1510 C CA . TRP A 1 187 ? -0.915 14.550 5.179 1.00 90.69 187 TRP A CA 1
ATOM 1511 C C . TRP A 1 187 ? -0.735 15.468 3.970 1.00 90.69 187 TRP A C 1
ATOM 1513 O O . TRP A 1 187 ? -1.335 16.542 3.883 1.00 90.69 187 TRP A O 1
ATOM 1523 N N . LYS A 1 188 ? 0.113 15.045 3.031 1.00 87.75 188 LYS A N 1
ATOM 1524 C CA . LYS A 1 188 ? 0.371 15.741 1.769 1.00 87.75 188 LYS A CA 1
ATOM 1525 C C . LYS A 1 188 ? 0.230 14.780 0.601 1.00 87.75 188 LYS A C 1
ATOM 1527 O O . LYS A 1 188 ? 0.804 13.695 0.616 1.00 87.75 188 LYS A O 1
ATOM 1532 N N . LEU A 1 189 ? -0.492 15.211 -0.430 1.00 86.25 189 LEU A N 1
ATOM 1533 C CA . LEU A 1 189 ? -0.531 14.521 -1.713 1.00 86.25 189 LEU A CA 1
ATOM 1534 C C . LEU A 1 189 ? 0.637 14.989 -2.576 1.00 86.25 189 LEU A C 1
ATOM 1536 O O . LEU A 1 189 ? 0.772 16.187 -2.830 1.00 86.25 189 LEU A O 1
ATOM 1540 N N . ILE A 1 190 ? 1.420 14.051 -3.091 1.00 81.88 190 ILE A N 1
ATOM 1541 C CA . ILE A 1 190 ? 2.489 14.336 -4.043 1.00 81.88 190 ILE A CA 1
ATOM 1542 C C . ILE A 1 190 ? 2.137 13.737 -5.400 1.00 81.88 190 ILE A C 1
ATOM 1544 O O . ILE A 1 190 ? 1.872 12.545 -5.530 1.00 81.88 190 ILE A O 1
ATOM 1548 N N . LYS A 1 191 ? 2.141 14.562 -6.450 1.00 73.38 191 LYS A N 1
ATOM 1549 C CA . LYS A 1 191 ? 1.761 14.144 -7.812 1.00 73.38 191 LYS A CA 1
ATOM 1550 C C . LYS A 1 191 ? 2.939 13.723 -8.680 1.00 73.38 191 LYS A C 1
ATOM 1552 O O . LYS A 1 191 ? 2.708 12.969 -9.620 1.00 73.38 191 LYS A O 1
ATOM 1557 N N . ASP A 1 192 ? 4.155 14.108 -8.309 1.00 65.06 192 ASP A N 1
ATOM 1558 C CA . ASP A 1 192 ? 5.396 13.689 -8.964 1.00 65.06 192 ASP A CA 1
ATOM 1559 C C . ASP A 1 192 ? 6.542 13.608 -7.936 1.00 65.06 192 ASP A C 1
ATOM 1561 O O . ASP A 1 192 ? 6.578 14.385 -6.983 1.00 65.06 192 ASP A O 1
ATOM 1565 N N . SER A 1 193 ? 7.480 12.674 -8.116 1.00 58.16 193 SER A N 1
ATOM 1566 C CA . SER A 1 193 ? 8.670 12.533 -7.273 1.00 58.16 193 SER A CA 1
ATOM 1567 C C . SER A 1 193 ? 9.593 13.762 -7.321 1.00 58.16 193 SER A C 1
ATOM 1569 O O . SER A 1 193 ? 10.461 13.900 -6.464 1.00 58.16 193 SER A O 1
ATOM 1571 N N . SER A 1 194 ? 9.415 14.676 -8.283 1.00 60.06 194 SER A N 1
ATOM 1572 C CA . SER A 1 194 ? 10.059 16.002 -8.313 1.00 60.06 194 SER A CA 1
ATOM 1573 C C . SER A 1 194 ? 9.627 16.948 -7.179 1.00 60.06 194 SER A C 1
ATOM 1575 O O . SER A 1 194 ? 10.272 17.970 -6.965 1.00 60.06 194 SER A O 1
ATOM 1577 N N . GLN A 1 195 ? 8.552 16.615 -6.456 1.00 53.38 195 GLN A N 1
ATOM 1578 C CA . GLN A 1 195 ? 7.993 17.409 -5.353 1.00 53.38 195 GLN A CA 1
ATOM 1579 C C . GLN A 1 195 ? 8.408 16.885 -3.963 1.00 53.38 195 GLN A C 1
ATOM 1581 O O . GLN A 1 195 ? 7.916 17.396 -2.955 1.00 53.38 195 GLN A O 1
ATOM 1586 N N . LEU A 1 196 ? 9.248 15.842 -3.923 1.00 55.84 196 LEU A N 1
ATOM 1587 C CA . LEU A 1 196 ? 9.886 15.284 -2.723 1.00 55.84 196 LEU A CA 1
ATOM 1588 C C . LEU A 1 196 ? 11.223 15.979 -2.463 1.00 55.84 196 LEU A C 1
ATOM 1590 O O . LEU A 1 196 ? 11.491 16.266 -1.277 1.00 55.84 196 LEU A O 1
#

pLDDT: mean 70.64, std 18.67, range [31.28, 94.88]

Sequence (196 aa):
MKINYPIAIVTLSSIFASGILGYASWSLLREEMKPTYAVQSPLRKAYDRCYPSTRGRPVEEEKVDFDGATYWEIRTKPLPGKHKSDFVHLKTAQNECTWLNRNRSTFRLDYLPKSVALEFPKQRYKSLSDRCIEAAKKLKAKDPQKSCITYLENFFSGSEIEPTIFFPEEVEALSDLGVNPNQIKNWKLIKDSSQL

Radius of gyration: 22.99 Å; Cα contacts (8 Å, |Δi|>4): 238; chains: 1; bounding box: 62×49×80 Å

Mean predicted aligned error: 12.81 Å

Secondary structure (DSSP, 8-state):
---PPP-------SSSHHHHHHHHHHHHHHHHT--------THHHHHHHHS-TTSPPEEEEEEEEETTEEEEEEEEPPPTT--SPPEEEEEEETTEEEES-SS---S--TTS-HHHHHHHHHHHHHHHHHHHHHHHHHTT-SSHHHHHHHHHHHHTPPPSSSPEEE-HHHHHHHHHTT--TTTS-SEEE-SSGGG-

Foldseek 3Di:
DDDDDDDPPPPPPPPPPVPVVVVVLLVQLVVLLPDDFDDPDPCVVVCVVAPPPPFADFRDKDWDDDDQKIKIWTWGDHDVPDDDIAIWIWIDHPPDIDTQCPDDSDPDGPPDDLVRVLVVLLVVVVSSLVSQLVSCVVVVPPRSLVSSLLSVLAVQAADQVGAREDEPSNCVSNVVSVRDVVSRHRHDYDDDPVVD

Solvent-accessible surface area (backbone atoms only — not comparable to full-atom values): 11815 Å² total; per-residue (Å²): 141,83,88,82,79,82,81,80,77,78,77,88,73,79,79,63,64,67,57,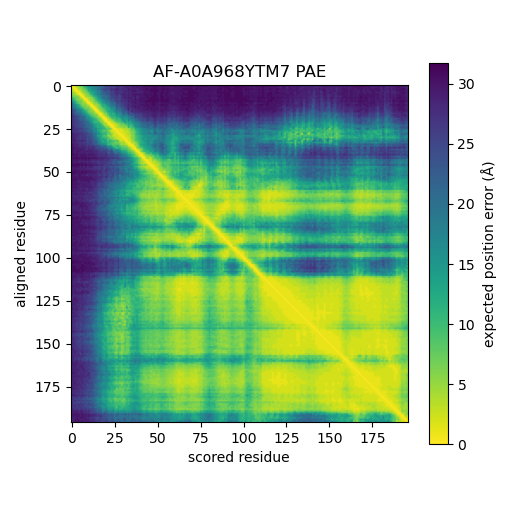56,59,45,54,57,55,52,55,52,46,56,60,74,58,57,85,84,72,82,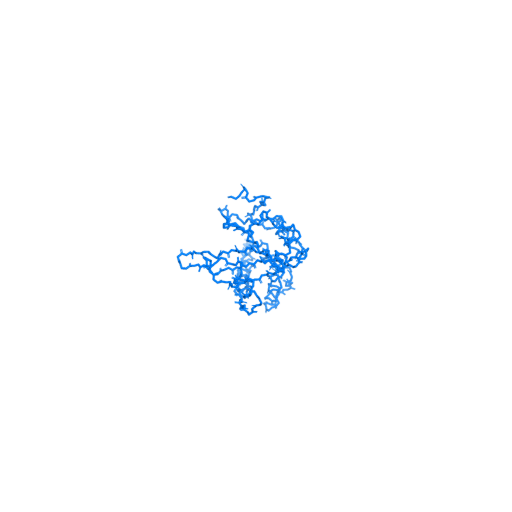78,87,66,83,52,60,72,54,40,79,76,58,51,64,86,89,55,43,62,75,49,45,75,48,75,47,80,55,94,86,26,40,36,36,46,30,35,23,43,46,45,92,96,48,94,56,63,48,77,46,39,39,42,39,37,102,88,49,69,44,71,58,55,87,86,51,98,56,94,70,56,97,74,54,58,66,73,59,57,27,46,55,39,33,55,53,50,47,57,50,47,55,48,40,28,52,44,27,49,76,70,64,46,94,50,22,63,60,55,29,33,58,42,52,26,57,70,56,31,28,46,94,90,54,52,30,77,37,42,69,38,45,54,51,33,40,42,78,70,67,32,54,73,86,65,31,41,50,59,44,82,46,93,51,83,91,78,113